Protein AF-A0A924MSH9-F1 (afdb_monomer_lite)

Sequence (310 aa):
MANIERLIASTAHGELLGGLFWRAPTAGQGRSRALLEARALTSDATHWAQAQVESHVRYGLFQPRASEEGVRLPKSTLAAAACFSRLVGTRAPNAALVLTVPASAQHKEDKTFVVCLEDGVPVTDVLANEADARNALGGEDRPIWSDNPVAYPNCEPADFAWLAAGGDRSARLQPMPVNPWPLIGAGAAVSISVAAWMSGQHLHRVDADRRVAAAARAADPVPRYLAALAGQQSDMTADRATLVAAAREMFGYRTWIPGWSLASAECSAKARACTRDWVRRGGSFDDLRKVLPDEALEMLVPQGSGVPAF

Foldseek 3Di:
DQDQLQFQDQEPQGTEGFDFAKDWQDDDPDDLVSLVVVCVVVVQFFWWFWADDDPTIIITTDRADPSCPPPDDDPQHFHLQSLQLQVPCNPFQFEKEWEWRQADPSHPHIWIWIWTGHSSHTRDTDTGHPVVRDVSNPDDDGAYEYCDCVVVVRHNDDDPHNSSVSDDPRRTIDTRDDDCVVVVVVVVVVVVVVVVVVVVVVVVVVVVVVVVVVVVVVPPPDPPVVVVVVVCVVVPDPDPVLVVVVVCVVVVD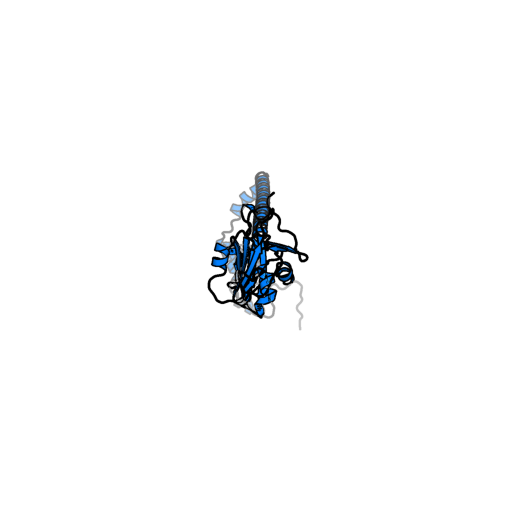PDPQPQKDWPDWDADPVVSDIDTDIDGRDDDPVSVCVVCVPDPDDDDDPPPDDDDDD

Secondary structure (DSSP, 8-state):
----TTEEEEETTEEEE---EEE---S-SSHHHHHHHHHHTSTT--EEEEEEETTEEEEEEE---GGGTTPPPPTT-EEHHHHHHHHHTTT-TT-EEEEEE---SS-SS-EEEEEEEETTEEEEEEEE-HHHHHHHH-S----EEES-TTTSTTPEE--HHHHHHT--TTTB-EEPPP-SHHHHHHHHHHHHHHHHHHHHHHHHHHHHHHHHHHHHHHHSPPPHHHHHHHHHTTTT---HHHHHHHHHHHH------TTEEEEEEEEETTTTEEEEEEEESS--HHHHHHH-TTS-------TT------

pLDDT: mean 80.85, std 15.65, range [35.25, 98.12]

Radius of gyration: 49.99 Å; chains: 1; bounding box: 78×68×127 Å

Structure (mmCIF, N/CA/C/O backbone):
data_AF-A0A924MSH9-F1
#
_entry.id   AF-A0A924MSH9-F1
#
loop_
_atom_site.group_PDB
_atom_site.id
_atom_site.type_symbol
_atom_site.label_atom_id
_atom_site.label_alt_id
_atom_site.label_comp_id
_atom_site.label_asym_id
_atom_site.label_entity_id
_atom_site.label_seq_id
_atom_site.pdbx_PDB_ins_code
_atom_site.Cartn_x
_atom_site.Cartn_y
_atom_site.Cartn_z
_atom_site.occupancy
_atom_site.B_iso_or_equiv
_atom_site.auth_seq_id
_atom_site.auth_comp_id
_atom_site.auth_asym_id
_atom_site.auth_atom_id
_atom_site.pdbx_PDB_model_num
ATOM 1 N N . MET A 1 1 ? 12.586 17.154 15.206 1.00 54.06 1 MET A N 1
ATOM 2 C CA . MET A 1 1 ? 12.933 16.044 14.290 1.00 54.06 1 MET A CA 1
ATOM 3 C C . MET A 1 1 ? 11.676 15.680 13.525 1.00 54.06 1 MET A C 1
ATOM 5 O O . MET A 1 1 ? 10.635 15.594 14.163 1.00 54.06 1 MET A O 1
ATOM 9 N N . ALA A 1 2 ? 11.746 15.542 12.201 1.00 62.56 2 ALA A N 1
ATOM 10 C CA . ALA A 1 2 ? 10.606 15.079 11.409 1.00 62.56 2 ALA A CA 1
ATOM 11 C C . ALA A 1 2 ? 10.285 13.621 11.781 1.00 62.56 2 ALA A C 1
ATOM 13 O O . ALA A 1 2 ? 11.201 12.815 11.953 1.00 62.56 2 ALA A O 1
ATOM 14 N N . ASN A 1 3 ? 9.006 13.308 11.970 1.00 82.56 3 ASN A N 1
ATOM 15 C CA . ASN A 1 3 ? 8.525 11.997 12.395 1.00 82.56 3 ASN A CA 1
ATOM 16 C C . ASN A 1 3 ? 7.270 11.645 11.590 1.00 82.56 3 ASN A C 1
ATOM 18 O O . ASN A 1 3 ? 6.598 12.536 11.078 1.00 82.56 3 ASN A O 1
ATOM 22 N N . ILE A 1 4 ? 6.970 10.356 11.462 1.00 87.12 4 ILE A N 1
ATOM 23 C CA . ILE A 1 4 ? 5.797 9.882 10.730 1.00 87.12 4 ILE A CA 1
ATOM 24 C C . ILE A 1 4 ? 4.604 9.935 11.684 1.00 87.12 4 ILE A C 1
ATOM 26 O O . ILE A 1 4 ? 4.462 9.083 12.558 1.00 87.12 4 ILE A O 1
ATOM 30 N N . GLU A 1 5 ? 3.739 10.933 11.509 1.00 86.19 5 GLU A N 1
ATOM 31 C CA . GLU A 1 5 ? 2.570 11.199 12.366 1.00 86.19 5 GLU A CA 1
ATOM 32 C C . GLU A 1 5 ? 1.461 10.153 12.218 1.00 86.19 5 GLU A C 1
ATOM 34 O O . GLU A 1 5 ? 0.410 10.264 12.840 1.00 86.19 5 GLU A O 1
ATOM 39 N N . ARG A 1 6 ? 1.644 9.172 11.337 1.00 91.31 6 ARG A N 1
ATOM 40 C CA . ARG A 1 6 ? 0.703 8.075 11.096 1.00 91.31 6 ARG A CA 1
ATOM 41 C C . ARG A 1 6 ? 1.105 6.762 11.756 1.00 91.31 6 ARG A C 1
ATOM 43 O O . ARG A 1 6 ? 0.383 5.776 11.623 1.00 91.31 6 ARG A O 1
ATOM 50 N N . LEU A 1 7 ? 2.240 6.737 12.454 1.00 93.12 7 LEU A N 1
ATOM 51 C CA . LEU A 1 7 ? 2.588 5.621 13.325 1.00 93.12 7 LEU A CA 1
ATOM 52 C C . LEU A 1 7 ? 1.678 5.665 14.555 1.00 93.12 7 LEU A C 1
ATOM 54 O O . LEU A 1 7 ? 1.664 6.654 15.289 1.00 93.12 7 LEU A O 1
ATOM 58 N N . ILE A 1 8 ? 0.869 4.622 14.728 1.00 94.25 8 ILE A N 1
ATOM 59 C CA . ILE A 1 8 ? -0.178 4.578 15.759 1.00 94.25 8 ILE A CA 1
ATOM 60 C C . ILE A 1 8 ? 0.264 3.813 17.005 1.00 94.25 8 ILE A C 1
ATOM 62 O O . ILE A 1 8 ? -0.194 4.129 18.097 1.00 94.25 8 ILE A O 1
ATOM 66 N N . ALA A 1 9 ? 1.164 2.838 16.860 1.00 93.88 9 ALA A N 1
ATOM 67 C CA . ALA A 1 9 ? 1.704 2.074 17.978 1.00 93.88 9 ALA A CA 1
ATOM 68 C C . ALA A 1 9 ? 2.997 1.346 17.595 1.00 93.88 9 ALA A C 1
ATOM 70 O O . ALA A 1 9 ? 3.139 0.866 16.468 1.00 93.88 9 ALA A O 1
ATOM 71 N N . SER A 1 10 ? 3.887 1.184 18.574 1.00 93.38 10 SER A N 1
ATOM 72 C CA . SER A 1 10 ? 5.034 0.280 18.489 1.00 93.38 10 SER A CA 1
ATOM 73 C C . SER A 1 10 ? 4.690 -1.026 19.199 1.00 93.38 10 SER A C 1
ATOM 75 O O . SER A 1 10 ? 4.253 -1.016 20.350 1.00 93.38 10 SER A O 1
ATOM 77 N N . THR A 1 11 ? 4.843 -2.158 18.512 1.00 92.44 11 THR A N 1
ATOM 78 C CA . THR A 1 11 ? 4.470 -3.481 19.036 1.00 92.44 11 THR A CA 1
ATOM 79 C C . THR A 1 11 ? 5.619 -4.472 18.900 1.00 92.44 11 THR A C 1
ATOM 81 O O . THR A 1 11 ? 6.570 -4.253 18.149 1.00 92.44 11 THR A O 1
ATOM 84 N N . ALA A 1 12 ? 5.505 -5.629 19.556 1.00 89.56 12 ALA A N 1
ATOM 85 C CA . ALA A 1 12 ? 6.483 -6.709 19.420 1.00 89.56 12 ALA A CA 1
ATOM 86 C C . ALA A 1 12 ? 6.631 -7.231 17.974 1.00 89.56 12 ALA A C 1
ATOM 88 O O . ALA A 1 12 ? 7.613 -7.900 17.663 1.00 89.56 12 ALA A O 1
ATOM 89 N N . HIS A 1 13 ? 5.655 -6.981 17.093 1.00 88.12 13 HIS A N 1
ATOM 90 C CA . HIS A 1 13 ? 5.665 -7.452 15.701 1.00 88.12 13 HIS A CA 1
ATOM 91 C C . HIS A 1 13 ? 6.132 -6.375 14.712 1.00 88.12 13 HIS A C 1
ATOM 93 O O . HIS A 1 13 ? 6.329 -6.669 13.530 1.00 88.12 13 HIS A O 1
ATOM 99 N N . GLY A 1 14 ? 6.349 -5.150 15.196 1.00 89.31 14 GLY A N 1
ATOM 100 C CA . GLY A 1 14 ? 6.756 -3.992 14.414 1.00 89.31 14 GLY A CA 1
ATOM 101 C C . GLY A 1 14 ? 5.911 -2.759 14.713 1.00 89.31 14 GLY A C 1
ATOM 102 O O . GLY A 1 14 ? 4.994 -2.773 15.537 1.00 89.31 14 GLY A O 1
ATOM 103 N N . GLU A 1 15 ? 6.237 -1.685 14.011 1.00 94.81 15 GLU A N 1
ATOM 104 C CA . GLU A 1 15 ? 5.486 -0.435 14.043 1.00 94.81 15 GLU A CA 1
ATOM 105 C C . GLU A 1 15 ? 4.184 -0.585 13.247 1.00 94.81 15 GLU A C 1
ATOM 107 O O . GLU A 1 15 ? 4.199 -1.089 12.121 1.00 94.81 15 GLU A O 1
ATOM 112 N N . LEU A 1 16 ? 3.062 -0.148 13.815 1.00 96.38 16 LEU A N 1
ATOM 113 C CA . LEU A 1 16 ? 1.769 -0.091 13.139 1.00 96.38 16 LEU A CA 1
ATOM 114 C C . LEU A 1 16 ? 1.580 1.289 12.512 1.00 96.38 16 LEU A C 1
ATOM 116 O O . LEU A 1 16 ? 1.716 2.315 13.179 1.00 96.38 16 LEU A O 1
ATOM 120 N N . LEU A 1 17 ? 1.227 1.305 11.231 1.00 96.38 17 LEU A N 1
ATOM 121 C CA . LEU A 1 17 ? 0.924 2.510 10.471 1.00 96.38 17 LEU A CA 1
ATOM 122 C C . LEU A 1 17 ? -0.546 2.508 10.042 1.00 96.38 17 LEU A C 1
ATOM 124 O O . LEU A 1 17 ? -1.017 1.532 9.452 1.00 96.38 17 LEU A O 1
ATOM 128 N N . GLY A 1 18 ? -1.234 3.618 10.303 1.00 95.62 18 GLY A N 1
ATOM 129 C CA . GLY A 1 18 ? -2.571 3.910 9.783 1.00 95.62 18 GLY A CA 1
ATOM 130 C C . GLY A 1 18 ? -2.563 4.975 8.681 1.00 95.62 18 GLY A C 1
ATOM 131 O O . GLY A 1 18 ? -1.517 5.504 8.301 1.00 95.62 18 GLY A O 1
ATOM 132 N N . GLY A 1 19 ? -3.737 5.342 8.179 1.00 94.19 19 GLY A N 1
ATOM 133 C CA . GLY A 1 19 ? -3.894 6.441 7.227 1.00 94.19 19 GLY A CA 1
ATOM 134 C C . GLY A 1 19 ? -3.371 6.128 5.823 1.00 94.19 19 GLY A C 1
ATOM 135 O O . GLY A 1 19 ? -2.744 7.000 5.203 1.00 94.19 19 GLY A O 1
ATOM 136 N N . LEU A 1 20 ? -3.549 4.888 5.350 1.00 95.12 20 LEU A N 1
ATOM 137 C CA . LEU A 1 20 ? -3.228 4.483 3.980 1.00 95.12 20 LEU A CA 1
ATOM 138 C C . LEU A 1 20 ? -4.409 4.706 3.034 1.00 95.12 20 LEU A C 1
ATOM 140 O O . LEU A 1 20 ? -5.571 4.570 3.403 1.00 95.12 20 LEU A O 1
ATOM 144 N N . PHE A 1 21 ? -4.108 4.975 1.765 1.00 94.12 21 PHE A N 1
ATOM 145 C CA . PHE A 1 21 ? -5.135 5.065 0.730 1.00 94.12 21 PHE A CA 1
ATOM 146 C C . PHE A 1 21 ? -5.377 3.692 0.106 1.00 94.12 21 PHE A C 1
ATOM 148 O O . PHE A 1 21 ? -4.521 3.185 -0.619 1.00 94.12 21 PHE A O 1
ATOM 155 N N . TRP A 1 22 ? -6.535 3.093 0.376 1.00 93.50 22 TRP A N 1
ATOM 156 C CA . TRP A 1 22 ? -6.883 1.759 -0.114 1.00 93.50 22 TRP A CA 1
ATOM 157 C C . TRP A 1 22 ? -7.582 1.808 -1.469 1.00 93.50 22 TRP A C 1
ATOM 159 O O . TRP A 1 22 ? -8.553 2.538 -1.664 1.00 93.50 22 TRP A O 1
ATOM 169 N N . ARG A 1 23 ? -7.092 1.015 -2.426 1.00 91.12 23 ARG A N 1
ATOM 170 C CA . ARG A 1 23 ? -7.623 0.963 -3.795 1.00 91.12 23 ARG A CA 1
ATOM 171 C C . ARG A 1 23 ? -7.782 -0.471 -4.279 1.00 91.12 23 ARG A C 1
ATOM 173 O O . ARG A 1 23 ? -6.884 -1.294 -4.104 1.00 91.12 23 ARG A O 1
ATOM 180 N N . ALA A 1 24 ? -8.914 -0.752 -4.916 1.00 87.81 24 ALA A N 1
ATOM 181 C CA . ALA A 1 24 ? -9.134 -2.003 -5.629 1.00 87.81 24 ALA A CA 1
ATOM 182 C C . ALA A 1 24 ? -8.355 -2.018 -6.961 1.00 87.81 24 ALA A C 1
ATOM 184 O O . ALA A 1 24 ? -8.136 -0.956 -7.554 1.00 87.81 24 ALA A O 1
ATOM 185 N N . PRO A 1 25 ? -7.935 -3.195 -7.451 1.00 82.75 25 PRO A N 1
ATOM 186 C CA . PRO A 1 25 ? -7.407 -3.336 -8.802 1.00 82.75 25 PRO A CA 1
ATOM 187 C C . PRO A 1 25 ? -8.510 -3.048 -9.831 1.00 82.75 25 PRO A C 1
ATOM 189 O O . PRO A 1 25 ? -9.633 -3.519 -9.678 1.00 82.75 25 PRO A O 1
ATOM 192 N N . THR A 1 26 ? -8.206 -2.289 -10.886 1.00 73.56 26 THR A N 1
ATOM 193 C CA . THR A 1 26 ? -9.206 -1.883 -11.890 1.00 73.56 26 THR A CA 1
ATOM 194 C C . THR A 1 26 ? -9.292 -2.829 -13.086 1.00 73.56 26 THR A C 1
ATOM 196 O O . THR A 1 26 ? -10.393 -3.052 -13.580 1.00 73.56 26 THR A O 1
ATOM 199 N N . ALA A 1 27 ? -8.179 -3.395 -13.570 1.00 61.62 27 ALA A N 1
ATOM 200 C CA . ALA A 1 27 ? -8.226 -4.294 -14.735 1.00 61.62 27 ALA A CA 1
ATOM 201 C C . ALA A 1 27 ? -7.012 -5.230 -14.917 1.00 61.62 27 ALA A C 1
ATOM 203 O O . ALA A 1 27 ? -7.048 -6.131 -15.759 1.00 61.62 27 ALA A O 1
ATOM 204 N N . GLY A 1 28 ? -5.913 -5.031 -14.185 1.00 57.31 28 GLY A N 1
ATOM 205 C CA . GLY A 1 28 ? -4.687 -5.793 -14.407 1.00 57.31 28 GLY A CA 1
ATOM 206 C C . GLY A 1 28 ? -4.773 -7.281 -14.043 1.00 57.31 28 GLY A C 1
ATOM 207 O O . GLY A 1 28 ? -4.827 -7.640 -12.868 1.00 57.31 28 GLY A O 1
ATOM 208 N N . GLN A 1 29 ? -4.631 -8.167 -15.037 1.00 58.47 29 GLN A N 1
ATOM 209 C CA . GLN A 1 29 ? -4.157 -9.531 -14.787 1.00 58.47 29 GLN A CA 1
ATOM 210 C C . GLN A 1 29 ? -2.692 -9.453 -14.330 1.00 58.47 29 GLN A C 1
ATOM 212 O O . GLN A 1 29 ? -1.789 -9.152 -15.112 1.00 58.47 29 GLN A O 1
ATOM 217 N N . GLY A 1 30 ? -2.468 -9.675 -13.035 1.00 69.38 30 GLY A N 1
ATOM 218 C CA . GLY A 1 30 ? -1.143 -9.722 -12.421 1.00 69.38 30 GLY A CA 1
ATOM 219 C C . GLY A 1 30 ? -0.890 -8.618 -11.392 1.00 69.38 30 GLY A C 1
ATOM 220 O O . GLY A 1 30 ? -1.100 -7.431 -11.635 1.00 69.38 30 GLY A O 1
ATOM 221 N N . ARG A 1 31 ? -0.342 -9.028 -10.242 1.00 76.31 31 ARG A N 1
ATOM 222 C CA . ARG A 1 31 ? -0.094 -8.192 -9.053 1.00 76.31 31 ARG A CA 1
ATOM 223 C C . ARG A 1 31 ? 0.697 -6.909 -9.338 1.00 76.31 31 ARG A C 1
ATOM 225 O O . ARG A 1 31 ? 0.360 -5.858 -8.814 1.00 76.31 31 ARG A O 1
ATOM 232 N N . SER A 1 32 ? 1.744 -6.992 -10.164 1.00 77.50 32 SER A N 1
ATOM 233 C CA . SER A 1 32 ? 2.603 -5.838 -10.484 1.00 77.50 32 SER A CA 1
ATOM 234 C C . SER A 1 32 ? 1.856 -4.773 -11.292 1.00 77.50 32 SER A C 1
ATOM 236 O O . SER A 1 32 ? 1.940 -3.585 -10.993 1.00 77.50 32 SER A O 1
ATOM 238 N N . ARG A 1 33 ? 1.066 -5.202 -12.282 1.00 78.50 33 ARG A N 1
ATOM 239 C CA . ARG A 1 33 ? 0.276 -4.300 -13.121 1.00 78.50 33 ARG A CA 1
ATOM 240 C C . ARG A 1 33 ? -0.845 -3.643 -12.321 1.00 78.50 33 ARG A C 1
ATOM 242 O O . ARG A 1 33 ? -0.973 -2.428 -12.366 1.00 78.50 33 ARG A O 1
ATOM 249 N N . ALA A 1 34 ? -1.574 -4.434 -11.538 1.00 80.81 34 ALA A N 1
ATOM 250 C CA . ALA A 1 34 ? -2.621 -3.940 -10.652 1.00 80.81 34 ALA A CA 1
ATOM 251 C C . ALA A 1 34 ? -2.098 -2.898 -9.645 1.00 80.81 34 ALA A C 1
ATOM 253 O O . ALA A 1 34 ? -2.740 -1.877 -9.412 1.00 80.81 34 ALA A O 1
ATOM 254 N N . LEU A 1 35 ? -0.897 -3.113 -9.098 1.00 81.19 35 LEU A N 1
ATOM 255 C CA . LEU A 1 35 ? -0.250 -2.156 -8.203 1.00 81.19 35 LEU A CA 1
ATOM 256 C C . LEU A 1 35 ? 0.171 -0.865 -8.921 1.00 81.19 35 LEU A C 1
ATOM 258 O O . LEU A 1 35 ? -0.023 0.221 -8.382 1.00 81.19 35 LEU A O 1
ATOM 262 N N . LEU A 1 36 ? 0.746 -0.959 -10.124 1.00 80.06 36 LEU A N 1
ATOM 263 C CA . LEU A 1 36 ? 1.120 0.222 -10.912 1.00 80.06 36 LEU A CA 1
ATOM 264 C C . LEU A 1 36 ? -0.110 1.033 -11.345 1.00 80.06 36 LEU A C 1
ATOM 266 O O . LEU A 1 36 ? -0.057 2.261 -11.332 1.00 80.06 36 LEU A O 1
ATOM 270 N N . GLU A 1 37 ? -1.216 0.362 -11.670 1.00 78.56 37 GLU A N 1
ATOM 271 C CA . GLU A 1 37 ? -2.510 0.995 -11.947 1.00 78.56 37 GLU A CA 1
ATOM 272 C C . GLU A 1 37 ? -3.051 1.707 -10.696 1.00 78.56 37 GLU A C 1
ATOM 274 O O . GLU A 1 37 ? -3.413 2.880 -10.772 1.00 78.56 37 GLU A O 1
ATOM 279 N N . ALA A 1 38 ? -3.012 1.060 -9.524 1.00 75.88 38 ALA A N 1
ATOM 280 C CA . ALA A 1 38 ? -3.390 1.691 -8.258 1.00 75.88 38 ALA A CA 1
ATOM 281 C C . ALA A 1 38 ? -2.504 2.911 -7.935 1.00 75.88 38 ALA A C 1
ATOM 283 O O . ALA A 1 38 ? -2.999 3.954 -7.499 1.00 75.88 38 ALA A O 1
ATOM 284 N N . ARG A 1 39 ? -1.196 2.815 -8.209 1.00 79.44 39 ARG A N 1
ATOM 285 C CA . ARG A 1 39 ? -0.238 3.914 -8.035 1.00 79.44 39 ARG A CA 1
ATOM 286 C C . ARG A 1 39 ? -0.510 5.087 -8.976 1.00 79.44 39 ARG A C 1
ATOM 288 O O . ARG A 1 39 ? -0.292 6.220 -8.569 1.00 79.44 39 ARG A O 1
ATOM 295 N N . ALA A 1 40 ? -0.976 4.868 -10.206 1.00 76.31 40 ALA A N 1
ATOM 296 C CA . ALA A 1 40 ? -1.203 5.958 -11.164 1.00 76.31 40 ALA A CA 1
ATOM 297 C C . ALA A 1 40 ? -2.169 7.036 -10.631 1.00 76.31 40 ALA A C 1
ATOM 299 O O . ALA A 1 40 ? -2.054 8.201 -10.998 1.00 76.31 40 ALA A O 1
ATOM 300 N N . LEU A 1 41 ? -3.071 6.662 -9.718 1.00 71.75 41 LEU A N 1
ATOM 301 C CA . LEU A 1 41 ? -4.013 7.568 -9.053 1.00 71.75 41 LEU A CA 1
ATOM 302 C C . LEU A 1 41 ? -3.433 8.256 -7.801 1.00 71.75 41 LEU A C 1
ATOM 304 O O . LEU A 1 41 ? -4.080 9.122 -7.220 1.00 71.75 41 LEU A O 1
ATOM 308 N N . THR A 1 42 ? -2.231 7.863 -7.373 1.00 76.75 42 THR A N 1
ATOM 309 C CA . THR A 1 42 ? -1.515 8.378 -6.192 1.00 76.75 42 THR A CA 1
ATOM 310 C C . THR A 1 42 ? -0.013 8.411 -6.510 1.00 76.75 42 THR A C 1
ATOM 312 O O . THR A 1 42 ? 0.771 7.583 -6.038 1.00 76.75 42 THR A O 1
ATOM 315 N N . SER A 1 43 ? 0.383 9.341 -7.390 1.00 71.12 43 SER A N 1
ATOM 316 C CA . SER A 1 43 ? 1.721 9.407 -8.013 1.00 71.12 43 SER A CA 1
ATOM 317 C C . SER A 1 43 ? 2.876 9.390 -7.010 1.00 71.12 43 SER A C 1
ATOM 319 O O . SER A 1 43 ? 3.925 8.791 -7.278 1.00 71.12 43 SER A O 1
ATOM 321 N N . ASP A 1 44 ? 2.646 9.972 -5.835 1.00 84.19 44 ASP A N 1
ATOM 322 C CA . ASP A 1 44 ? 3.670 10.230 -4.821 1.00 84.19 44 ASP A CA 1
ATOM 323 C C . ASP A 1 44 ? 3.738 9.123 -3.756 1.00 84.19 44 ASP A C 1
ATOM 325 O O . ASP A 1 44 ? 4.427 9.250 -2.742 1.00 84.19 44 ASP A O 1
ATOM 329 N N . ALA A 1 45 ? 3.022 8.012 -3.961 1.00 88.25 45 ALA A N 1
ATOM 330 C CA . ALA A 1 45 ? 3.094 6.871 -3.064 1.00 88.25 45 ALA A CA 1
ATOM 331 C C . ALA A 1 45 ? 4.499 6.242 -3.088 1.00 88.25 45 ALA A C 1
ATOM 333 O O . ALA A 1 45 ? 4.999 5.814 -4.133 1.00 88.25 45 ALA A O 1
ATOM 334 N N . THR A 1 46 ? 5.128 6.150 -1.915 1.00 90.00 46 THR A N 1
ATOM 335 C CA . THR A 1 46 ? 6.490 5.608 -1.761 1.00 90.00 46 THR A CA 1
ATOM 336 C C . THR A 1 46 ? 6.492 4.143 -1.341 1.00 90.00 46 THR A C 1
ATOM 338 O O . THR A 1 46 ? 7.407 3.400 -1.700 1.00 90.00 46 THR A O 1
ATOM 341 N N . HIS A 1 47 ? 5.467 3.719 -0.601 1.00 93.12 47 HIS A N 1
ATOM 342 C CA . HIS A 1 47 ? 5.312 2.356 -0.103 1.00 93.12 47 HIS A CA 1
ATOM 343 C C . HIS A 1 47 ? 3.884 1.862 -0.319 1.00 93.12 47 HIS A C 1
ATOM 345 O O . HIS A 1 47 ? 2.959 2.652 -0.516 1.00 93.12 47 HIS A O 1
ATOM 351 N N . TRP A 1 48 ? 3.710 0.547 -0.279 1.00 93.88 48 TRP A N 1
ATOM 352 C CA . TRP A 1 48 ? 2.418 -0.100 -0.439 1.00 93.88 48 TRP A CA 1
ATOM 353 C C . TRP A 1 48 ? 2.294 -1.340 0.445 1.00 93.88 48 TRP A C 1
ATOM 355 O O . TRP A 1 48 ? 3.292 -1.972 0.790 1.00 93.88 48 TRP A O 1
ATOM 365 N N . ALA A 1 49 ? 1.063 -1.698 0.783 1.00 95.06 49 ALA A N 1
ATOM 366 C CA . ALA A 1 49 ? 0.695 -2.955 1.421 1.00 95.06 49 ALA A CA 1
ATOM 367 C C . ALA A 1 49 ? -0.475 -3.592 0.661 1.00 95.06 49 ALA A C 1
ATOM 369 O O . ALA A 1 49 ? -1.132 -2.939 -0.154 1.00 95.06 49 ALA A O 1
ATOM 370 N N . GLN A 1 50 ? -0.740 -4.869 0.917 1.00 94.62 50 GLN A N 1
ATOM 371 C CA . GLN A 1 50 ? -1.858 -5.589 0.315 1.00 94.62 50 GLN A CA 1
ATOM 372 C C . GLN A 1 50 ? -2.743 -6.181 1.403 1.00 94.62 50 GLN A C 1
ATOM 374 O O . GLN A 1 50 ? -2.255 -6.866 2.298 1.00 94.62 50 GLN A O 1
ATOM 379 N N . ALA A 1 51 ? -4.045 -5.970 1.258 1.00 95.31 51 ALA A N 1
ATOM 380 C CA . ALA A 1 51 ? -5.067 -6.708 1.972 1.00 95.31 51 ALA A CA 1
ATOM 381 C C . ALA A 1 51 ? -5.789 -7.610 0.973 1.00 95.31 51 ALA A C 1
ATOM 383 O O . ALA A 1 51 ? -6.113 -7.189 -0.143 1.00 95.31 51 ALA A O 1
ATOM 384 N N . GLN A 1 52 ? -5.993 -8.862 1.360 1.00 94.06 52 GLN A N 1
ATOM 385 C CA . GLN A 1 52 ? -6.714 -9.829 0.554 1.00 94.06 52 GLN A CA 1
ATOM 386 C C . GLN A 1 52 ? -7.539 -10.729 1.460 1.00 94.06 52 GLN A C 1
ATOM 388 O O . GLN A 1 52 ? -7.001 -11.345 2.379 1.00 94.06 52 GLN A O 1
ATOM 393 N N . VAL A 1 53 ? -8.821 -10.833 1.137 1.00 93.94 53 VAL A N 1
ATOM 394 C CA . VAL A 1 53 ? -9.758 -11.781 1.728 1.00 93.94 53 VAL A CA 1
ATOM 395 C C . VAL A 1 53 ? -10.486 -12.441 0.569 1.00 93.94 53 VAL A C 1
ATOM 397 O O . VAL A 1 53 ? -11.086 -11.760 -0.257 1.00 93.94 53 VAL A O 1
ATOM 400 N N . GLU A 1 54 ? -10.366 -13.764 0.463 1.00 90.94 54 GLU A N 1
ATOM 401 C CA . GLU A 1 54 ? -10.927 -14.537 -0.652 1.00 90.94 54 GLU A CA 1
ATOM 402 C C . GLU A 1 54 ? -10.503 -13.964 -2.026 1.00 90.94 54 GLU A C 1
ATOM 404 O O . GLU A 1 54 ? -9.304 -13.866 -2.324 1.00 90.94 54 GLU A O 1
ATOM 409 N N . SER A 1 55 ? -11.474 -13.588 -2.867 1.00 89.56 55 SER A N 1
ATOM 410 C CA . SER A 1 55 ? -11.268 -12.943 -4.168 1.00 89.56 55 SER A CA 1
ATOM 411 C C . SER A 1 55 ? -11.085 -11.426 -4.095 1.00 89.56 55 SER A C 1
ATOM 413 O O . SER A 1 55 ? -10.693 -10.817 -5.092 1.00 89.56 55 SER A O 1
ATOM 415 N N . HIS A 1 56 ? -11.355 -10.800 -2.951 1.00 92.00 56 HIS A N 1
ATOM 416 C CA . HIS A 1 56 ? -11.286 -9.353 -2.791 1.00 92.00 56 HIS A CA 1
ATOM 417 C C . HIS A 1 56 ? -9.856 -8.941 -2.455 1.00 92.00 56 HIS A C 1
ATOM 419 O O . HIS A 1 56 ? -9.241 -9.438 -1.511 1.00 92.00 56 HIS A O 1
ATOM 425 N N . VAL A 1 57 ? -9.303 -8.021 -3.246 1.00 92.25 57 VAL A N 1
ATOM 426 C CA . VAL A 1 57 ? -7.937 -7.513 -3.084 1.00 92.25 57 VAL A CA 1
ATOM 427 C C . VAL A 1 57 ? -7.972 -5.996 -3.086 1.00 92.25 57 VAL A C 1
ATOM 429 O O . VAL A 1 57 ? -8.574 -5.389 -3.971 1.00 92.25 57 VAL A O 1
ATOM 432 N N . ARG A 1 58 ? -7.275 -5.374 -2.135 1.00 93.88 58 ARG A N 1
ATOM 433 C CA . ARG A 1 58 ? -7.010 -3.932 -2.142 1.00 93.88 58 ARG A CA 1
ATOM 434 C C . ARG A 1 58 ? -5.550 -3.645 -1.808 1.00 93.88 58 ARG A C 1
ATOM 436 O O . ARG A 1 58 ? -4.915 -4.351 -1.022 1.00 93.88 58 ARG A O 1
ATOM 443 N N . TYR A 1 59 ? -5.022 -2.591 -2.417 1.00 94.31 59 TYR A N 1
ATOM 444 C CA . TYR A 1 59 ? -3.675 -2.085 -2.181 1.00 94.31 59 TYR A CA 1
ATOM 445 C C . TYR A 1 59 ? -3.749 -0.808 -1.354 1.00 94.31 59 TYR A C 1
ATOM 447 O O . TYR A 1 59 ? -4.412 0.145 -1.757 1.00 94.31 59 TYR A O 1
ATOM 455 N N . GLY A 1 60 ? -3.076 -0.804 -0.207 1.00 94.94 60 GLY A N 1
ATOM 456 C CA . GLY A 1 60 ? -2.940 0.359 0.663 1.00 94.94 60 GLY A CA 1
ATOM 457 C C . GLY A 1 60 ? -1.694 1.136 0.271 1.00 94.94 60 GLY A C 1
ATOM 458 O O . GLY A 1 60 ? -0.600 0.577 0.282 1.00 94.94 60 GLY A O 1
ATOM 459 N N . LEU A 1 61 ? -1.850 2.402 -0.100 1.00 94.12 61 LEU A N 1
ATOM 460 C CA . LEU A 1 61 ? -0.781 3.244 -0.629 1.00 94.12 61 LEU A CA 1
ATOM 461 C C . LEU A 1 61 ? -0.361 4.285 0.410 1.00 94.12 61 LEU A C 1
ATOM 463 O O . LEU A 1 61 ? -1.184 5.057 0.908 1.00 94.12 61 LEU A O 1
ATOM 467 N N . PHE A 1 62 ? 0.934 4.317 0.722 1.00 93.62 62 PHE A N 1
ATOM 468 C CA . PHE A 1 62 ? 1.519 5.308 1.617 1.00 93.62 62 PHE A CA 1
ATOM 469 C C . PHE A 1 62 ? 2.065 6.487 0.814 1.00 93.62 62 PHE A C 1
ATOM 471 O O . PHE A 1 62 ? 3.124 6.393 0.186 1.00 93.62 62 PHE A O 1
ATOM 478 N N . GLN A 1 63 ? 1.348 7.605 0.870 1.00 91.00 63 GLN A N 1
ATOM 479 C CA . GLN A 1 63 ? 1.789 8.896 0.350 1.00 91.00 63 GLN A CA 1
ATOM 480 C C . GLN A 1 63 ? 2.312 9.749 1.512 1.00 91.00 63 GLN A C 1
ATOM 482 O O . GLN A 1 63 ? 1.492 10.123 2.355 1.00 91.00 63 GLN A O 1
ATOM 487 N N . PRO A 1 64 ? 3.626 10.028 1.613 1.00 88.06 64 PRO A N 1
ATOM 488 C CA . PRO A 1 64 ? 4.179 10.892 2.656 1.00 88.06 64 PRO A CA 1
ATOM 489 C C . PRO A 1 64 ? 3.542 12.283 2.608 1.00 88.06 64 PRO A C 1
ATOM 491 O O . PRO A 1 64 ? 3.317 12.826 1.527 1.00 88.06 64 PRO A O 1
ATOM 494 N N . ARG A 1 65 ? 3.255 12.870 3.771 1.00 86.56 65 ARG A N 1
ATOM 495 C CA . ARG A 1 65 ? 2.883 14.292 3.849 1.00 86.56 65 ARG A CA 1
ATOM 496 C C . ARG A 1 65 ? 4.130 15.162 3.693 1.00 86.56 65 ARG A C 1
ATOM 498 O O . ARG A 1 65 ? 5.235 14.693 3.944 1.00 86.56 65 ARG A O 1
ATOM 505 N N . ALA A 1 66 ? 3.955 16.448 3.390 1.00 82.62 66 ALA A N 1
ATOM 506 C CA . ALA A 1 66 ? 5.070 17.403 3.338 1.00 82.62 66 ALA A CA 1
ATOM 507 C C . ALA A 1 66 ? 5.895 17.432 4.646 1.00 82.62 66 ALA A C 1
ATOM 509 O O . ALA A 1 66 ? 7.108 17.599 4.614 1.00 82.62 66 ALA A O 1
ATOM 510 N N . SER A 1 67 ? 5.258 17.209 5.804 1.00 80.25 67 SER A N 1
ATOM 511 C CA . SER A 1 67 ? 5.932 17.103 7.109 1.00 80.25 67 SER A CA 1
ATOM 512 C C . SER A 1 67 ? 6.716 15.799 7.320 1.00 80.25 67 SER A C 1
ATOM 514 O O . SER A 1 67 ? 7.547 15.721 8.224 1.00 80.25 67 SER A O 1
ATOM 516 N N . GLU A 1 68 ? 6.460 14.780 6.501 1.00 83.19 68 GLU A N 1
ATOM 517 C CA . GLU A 1 68 ? 7.048 13.437 6.583 1.00 83.19 68 GLU A CA 1
ATOM 518 C C . GLU A 1 68 ? 8.030 13.170 5.430 1.00 83.19 68 GLU A C 1
ATOM 520 O O . GLU A 1 68 ? 8.625 12.092 5.340 1.00 83.19 68 GLU A O 1
ATOM 525 N N . GLU A 1 69 ? 8.203 14.136 4.527 1.00 80.81 69 GLU A N 1
ATOM 526 C CA . GLU A 1 69 ? 9.072 14.004 3.370 1.00 80.81 69 GLU A CA 1
ATOM 527 C C . GLU A 1 69 ? 10.535 13.829 3.811 1.00 80.81 69 GLU A C 1
ATOM 529 O O . GLU A 1 69 ? 11.045 14.519 4.694 1.00 80.81 69 GLU A O 1
ATOM 534 N N . GLY A 1 70 ? 11.215 12.834 3.236 1.00 78.25 70 GLY A N 1
ATOM 535 C CA . GLY A 1 70 ? 12.585 12.470 3.614 1.00 78.25 70 GLY A CA 1
ATOM 536 C C . GLY A 1 70 ? 12.716 11.631 4.894 1.00 78.25 70 GLY A C 1
ATOM 537 O O . GLY A 1 70 ? 13.810 11.133 5.174 1.00 78.25 70 GLY A O 1
ATOM 538 N N . VAL A 1 71 ? 11.632 11.397 5.645 1.00 84.44 71 VAL A N 1
ATOM 539 C CA . VAL A 1 71 ? 11.650 10.490 6.802 1.00 84.44 71 VAL A CA 1
ATOM 540 C C . VAL A 1 71 ? 11.581 9.041 6.322 1.00 84.44 71 VAL A C 1
ATOM 542 O O . VAL A 1 71 ? 10.711 8.652 5.544 1.00 84.44 71 VAL A O 1
ATOM 545 N N . ARG A 1 72 ? 12.517 8.206 6.786 1.00 86.50 72 ARG A N 1
ATOM 546 C CA . ARG A 1 72 ? 12.518 6.775 6.456 1.00 86.50 72 ARG A CA 1
ATOM 547 C C . ARG A 1 72 ? 11.496 6.039 7.315 1.00 86.50 72 ARG A C 1
ATOM 549 O O . ARG A 1 72 ? 11.558 6.116 8.539 1.00 86.50 72 ARG A O 1
ATOM 556 N N . LEU A 1 73 ? 10.624 5.268 6.668 1.00 89.88 73 LEU A N 1
ATOM 557 C CA . LEU A 1 73 ? 9.752 4.325 7.363 1.00 89.88 73 LEU A CA 1
ATOM 558 C C . LEU A 1 73 ? 10.592 3.281 8.123 1.00 89.88 73 LEU A C 1
ATOM 560 O O . LEU A 1 73 ? 11.562 2.753 7.560 1.00 89.88 73 LEU A O 1
ATOM 564 N N . PRO A 1 74 ? 10.228 2.953 9.376 1.00 90.19 74 PRO A N 1
ATOM 565 C CA . PRO A 1 74 ? 10.847 1.861 10.110 1.00 90.19 74 PRO A CA 1
ATOM 566 C C . PRO A 1 74 ? 10.771 0.546 9.329 1.00 90.19 74 PRO A C 1
ATOM 568 O O . PRO A 1 74 ? 9.811 0.261 8.603 1.00 90.19 74 PRO A O 1
ATOM 571 N N . LYS A 1 75 ? 11.803 -0.289 9.474 1.00 87.25 75 LYS A N 1
ATOM 572 C CA . LYS A 1 75 ? 11.809 -1.609 8.835 1.00 87.25 75 LYS A CA 1
ATOM 573 C C . LYS A 1 75 ? 10.655 -2.444 9.382 1.00 87.25 75 LYS A C 1
ATOM 575 O O . LYS A 1 75 ? 10.398 -2.432 10.578 1.00 87.25 75 LYS A O 1
ATOM 580 N N . SER A 1 76 ? 10.014 -3.208 8.500 1.00 88.62 76 SER A N 1
ATOM 581 C CA . SER A 1 76 ? 8.903 -4.101 8.857 1.00 88.62 76 SER A CA 1
ATOM 582 C C . SER A 1 76 ? 7.665 -3.389 9.414 1.00 88.62 76 SER A C 1
ATOM 584 O O . SER A 1 76 ? 6.868 -4.036 10.084 1.00 88.62 76 SER A O 1
ATOM 586 N N . THR A 1 77 ? 7.480 -2.098 9.113 1.00 95.38 77 THR A N 1
ATOM 587 C CA . THR A 1 77 ? 6.233 -1.389 9.435 1.00 95.38 77 THR A CA 1
ATOM 588 C C . THR A 1 77 ? 5.040 -2.124 8.817 1.00 95.38 77 THR A C 1
ATOM 590 O O . THR A 1 77 ? 5.071 -2.513 7.643 1.00 95.38 77 THR A O 1
ATOM 593 N N . LEU A 1 78 ? 4.002 -2.329 9.618 1.00 97.06 78 LEU A N 1
ATOM 594 C CA . LEU A 1 78 ? 2.779 -3.038 9.276 1.00 97.06 78 LEU A CA 1
ATOM 595 C C . LEU A 1 78 ? 1.663 -2.037 8.967 1.00 97.06 78 LEU A C 1
ATOM 597 O O . LEU A 1 78 ? 1.456 -1.076 9.702 1.00 97.06 78 LEU A O 1
ATOM 601 N N . ALA A 1 79 ? 0.915 -2.285 7.897 1.00 97.62 79 ALA A N 1
ATOM 602 C CA . ALA A 1 79 ? -0.334 -1.599 7.613 1.00 97.62 79 ALA A CA 1
ATOM 603 C C . ALA A 1 79 ? -1.413 -2.100 8.580 1.00 97.62 79 ALA A C 1
ATOM 605 O O . ALA A 1 79 ? -1.899 -3.225 8.447 1.00 97.62 79 ALA A O 1
ATOM 606 N N . ALA A 1 80 ? -1.795 -1.260 9.539 1.00 97.81 80 ALA A N 1
ATOM 607 C CA . ALA A 1 80 ? -2.733 -1.608 10.601 1.00 97.81 80 ALA A CA 1
ATOM 608 C C . ALA A 1 80 ? -4.077 -2.113 10.046 1.00 97.81 80 ALA A C 1
ATOM 610 O O . ALA A 1 80 ? -4.583 -3.148 10.479 1.00 97.81 80 ALA A O 1
ATOM 611 N N . ALA A 1 81 ? -4.603 -1.458 9.008 1.00 98.06 81 ALA A N 1
ATOM 612 C CA . ALA A 1 81 ? -5.840 -1.870 8.354 1.00 98.06 81 ALA A CA 1
ATOM 613 C C . ALA A 1 81 ? -5.748 -3.250 7.665 1.00 98.06 81 ALA A C 1
ATOM 615 O O . ALA A 1 81 ? -6.711 -4.017 7.704 1.00 98.06 81 ALA A O 1
ATOM 616 N N . ALA A 1 82 ? -4.593 -3.622 7.094 1.00 97.62 82 ALA A N 1
ATOM 617 C CA . ALA A 1 82 ? -4.398 -4.972 6.548 1.00 97.62 82 ALA A CA 1
ATOM 618 C C . ALA A 1 82 ? -4.360 -6.035 7.649 1.00 97.62 82 ALA A C 1
ATOM 620 O O . ALA A 1 82 ? -4.929 -7.111 7.473 1.00 97.62 82 ALA A O 1
ATOM 621 N N . CYS A 1 83 ? -3.724 -5.734 8.787 1.00 97.81 83 CYS A N 1
ATOM 622 C CA . CYS A 1 83 ? -3.729 -6.637 9.934 1.00 97.81 83 CYS A CA 1
ATOM 623 C C . CYS A 1 83 ? -5.160 -6.889 10.432 1.00 97.81 83 CYS A C 1
ATOM 625 O O . CYS A 1 83 ? -5.536 -8.036 10.663 1.00 97.81 83 CYS A O 1
ATOM 627 N N . PHE A 1 84 ? -5.980 -5.835 10.520 1.00 98.12 84 PHE A N 1
ATOM 628 C CA . PHE A 1 84 ? -7.390 -5.951 10.898 1.00 98.12 84 PHE A CA 1
ATOM 629 C C . PHE A 1 84 ? -8.190 -6.802 9.905 1.00 98.12 84 PHE A C 1
ATOM 631 O O . PHE A 1 84 ? -8.829 -7.777 10.298 1.00 98.12 84 PHE A O 1
ATOM 638 N N . SER A 1 85 ? -8.091 -6.483 8.610 1.00 97.81 85 SER A N 1
ATOM 639 C CA . SER A 1 85 ? -8.726 -7.243 7.524 1.00 97.81 85 SER A CA 1
ATOM 640 C C . SER A 1 85 ? -8.389 -8.733 7.589 1.00 97.81 85 SER A C 1
ATOM 642 O O . SER A 1 85 ? -9.265 -9.574 7.415 1.00 97.81 85 SER A O 1
ATOM 644 N N . ARG A 1 86 ? -7.152 -9.090 7.939 1.00 96.56 86 ARG A N 1
ATOM 645 C CA . ARG A 1 86 ? -6.752 -10.492 8.093 1.00 96.56 86 ARG A CA 1
ATOM 646 C C . ARG A 1 86 ? -7.351 -11.171 9.329 1.00 96.56 86 ARG A C 1
ATOM 648 O O . ARG A 1 86 ? -7.647 -12.361 9.272 1.00 96.56 86 ARG A O 1
ATOM 655 N N . LEU A 1 87 ? -7.506 -10.451 10.439 1.00 96.88 87 LEU A N 1
ATOM 656 C CA . LEU A 1 87 ? -8.061 -11.006 11.679 1.00 96.88 87 LEU A CA 1
ATOM 657 C C . LEU A 1 87 ? -9.567 -11.244 11.589 1.00 96.88 87 LEU A C 1
ATOM 659 O O . LEU A 1 87 ? -10.067 -12.218 12.152 1.00 96.88 87 LEU A O 1
ATOM 663 N N . VAL A 1 88 ? -10.296 -10.340 10.928 1.00 97.25 88 VAL A N 1
ATOM 664 C CA . VAL A 1 88 ? -11.765 -10.350 10.984 1.00 97.25 88 VAL A CA 1
ATOM 665 C C . VAL A 1 88 ? -12.455 -10.379 9.629 1.00 97.25 88 VAL A C 1
ATOM 667 O O . VAL A 1 88 ? -13.630 -10.719 9.579 1.00 97.25 88 VAL A O 1
ATOM 670 N N . GLY A 1 89 ? -11.762 -10.075 8.534 1.00 96.12 89 GLY A N 1
ATOM 671 C CA . GLY A 1 89 ? -12.398 -9.834 7.239 1.00 96.12 89 GLY A CA 1
ATOM 672 C C . GLY A 1 89 ? -13.155 -11.035 6.670 1.00 96.12 89 GLY A C 1
ATOM 673 O O . GLY A 1 89 ? -14.157 -10.839 5.997 1.00 96.12 89 GLY A O 1
ATOM 674 N N . THR A 1 90 ? -12.751 -12.268 6.991 1.00 96.44 90 THR A N 1
ATOM 675 C CA . THR A 1 90 ? -13.495 -13.483 6.605 1.00 96.44 90 THR A CA 1
ATOM 676 C C . THR A 1 90 ? -14.762 -13.700 7.435 1.00 96.44 90 THR A C 1
ATOM 678 O O . THR A 1 90 ? -15.764 -14.173 6.911 1.00 96.44 90 THR A O 1
ATOM 681 N N . ARG A 1 91 ? -14.738 -13.374 8.735 1.00 96.75 91 ARG A N 1
ATOM 682 C CA . ARG A 1 91 ? -15.879 -13.585 9.650 1.00 96.75 91 ARG A CA 1
ATOM 683 C C . ARG A 1 91 ? -16.867 -12.420 9.668 1.00 96.75 91 ARG A C 1
ATOM 685 O O . ARG A 1 91 ? -18.038 -12.617 9.969 1.00 96.75 91 ARG A O 1
ATOM 692 N N . ALA A 1 92 ? -16.387 -11.215 9.387 1.00 96.44 92 ALA A N 1
ATOM 693 C CA . ALA A 1 92 ? -17.138 -9.973 9.442 1.00 96.44 92 ALA A CA 1
ATOM 694 C C . ALA A 1 92 ? -16.690 -9.064 8.281 1.00 96.44 92 ALA A C 1
ATOM 696 O O . ALA A 1 92 ? -15.895 -8.142 8.483 1.00 96.44 92 ALA A O 1
ATOM 697 N N . PRO A 1 93 ? -17.182 -9.313 7.052 1.00 95.12 93 PRO A N 1
ATOM 698 C CA . PRO A 1 93 ? -16.712 -8.611 5.858 1.00 95.12 93 PRO A CA 1
ATOM 699 C C . PRO A 1 93 ? -16.981 -7.099 5.880 1.00 95.12 93 PRO A C 1
ATOM 701 O O . PRO A 1 93 ? -16.235 -6.342 5.267 1.00 95.12 93 PRO A O 1
ATOM 704 N N . ASN A 1 94 ? -17.983 -6.650 6.640 1.00 96.12 94 ASN A N 1
ATOM 705 C CA . ASN A 1 94 ? -18.332 -5.234 6.790 1.00 96.12 94 ASN A CA 1
ATOM 706 C C . ASN A 1 94 ? -17.936 -4.660 8.161 1.00 96.12 94 ASN A C 1
ATOM 708 O O . ASN A 1 94 ? -18.554 -3.717 8.635 1.00 96.12 94 ASN A O 1
ATOM 712 N N . ALA A 1 95 ? -16.926 -5.225 8.828 1.00 97.31 95 ALA A N 1
ATOM 713 C CA . ALA A 1 95 ? -16.459 -4.794 10.148 1.00 97.31 95 ALA A CA 1
ATOM 714 C C . ALA A 1 95 ? -15.928 -3.348 10.203 1.00 97.31 95 ALA A C 1
ATOM 716 O O . ALA A 1 95 ? -15.483 -2.794 9.194 1.00 97.31 95 ALA A O 1
ATOM 717 N N . ALA A 1 96 ? -15.882 -2.775 11.409 1.00 97.75 96 ALA A N 1
ATOM 718 C CA . ALA A 1 96 ? -15.103 -1.577 11.710 1.00 97.75 96 ALA A CA 1
ATOM 719 C C . ALA A 1 96 ? -14.194 -1.751 12.931 1.00 97.75 96 ALA A C 1
ATOM 721 O O . ALA A 1 96 ? -14.531 -2.446 13.882 1.00 97.75 96 ALA A O 1
ATOM 722 N N . LEU A 1 97 ? -13.043 -1.088 12.910 1.00 97.94 97 LEU A N 1
ATOM 723 C CA . LEU A 1 97 ? -12.111 -0.975 14.026 1.00 97.94 97 LEU A CA 1
ATOM 724 C C . LEU A 1 97 ? -12.049 0.486 14.453 1.00 97.94 97 LEU A C 1
ATOM 726 O O . LEU A 1 97 ? -11.853 1.350 13.601 1.00 97.94 97 LEU A O 1
ATOM 730 N N . VAL A 1 98 ? -12.161 0.746 15.752 1.00 97.25 98 VAL A N 1
ATOM 731 C CA . VAL A 1 98 ? -12.019 2.078 16.341 1.00 97.25 98 VAL A CA 1
ATOM 732 C C . VAL A 1 98 ? -11.096 1.988 17.552 1.00 97.25 98 VAL A C 1
ATOM 734 O O . VAL A 1 98 ? -11.496 1.458 18.584 1.00 97.25 98 VAL A O 1
ATOM 737 N N . LEU A 1 99 ? -9.871 2.499 17.434 1.00 97.56 99 LEU A N 1
ATOM 738 C CA . LEU A 1 99 ? -8.882 2.494 18.518 1.00 97.56 99 LEU A CA 1
ATOM 739 C C . LEU A 1 99 ? -8.473 3.914 18.902 1.00 97.56 99 LEU A C 1
ATOM 741 O O . LEU A 1 99 ? -8.313 4.782 18.039 1.00 97.56 99 LEU A O 1
ATOM 745 N N . THR A 1 100 ? -8.245 4.138 20.190 1.00 96.50 100 THR A N 1
ATOM 746 C CA . THR A 1 100 ? -7.745 5.403 20.721 1.00 96.50 100 THR A CA 1
ATOM 747 C C . THR A 1 100 ? -6.219 5.424 20.645 1.00 96.50 100 THR A C 1
ATOM 749 O O . THR A 1 100 ? -5.528 4.557 21.175 1.00 96.50 100 THR A O 1
ATOM 752 N N . VAL A 1 101 ? -5.669 6.428 19.967 1.00 95.19 101 VAL A N 1
ATOM 753 C CA . VA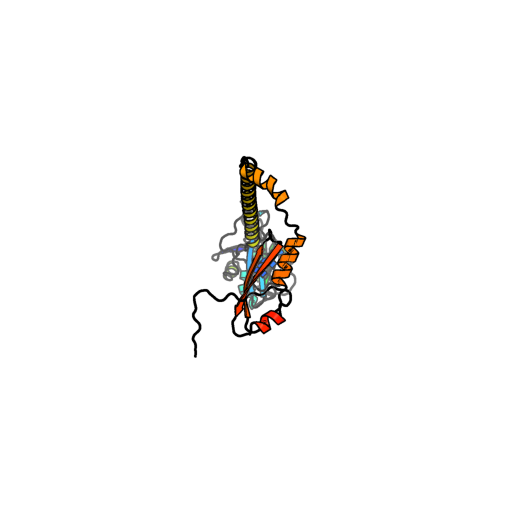L A 1 101 ? -4.230 6.687 19.874 1.00 95.19 101 VAL A CA 1
ATOM 754 C C . VAL A 1 101 ? -3.907 7.846 20.817 1.00 95.19 101 VAL A C 1
ATOM 756 O O . VAL A 1 101 ? -4.229 8.990 20.487 1.00 95.19 101 VAL A O 1
ATOM 759 N N . PRO A 1 102 ? -3.295 7.588 21.985 1.00 92.06 102 PRO A N 1
ATOM 760 C CA . PRO A 1 102 ? -3.035 8.635 22.961 1.00 92.06 102 PRO A CA 1
ATOM 761 C C . PRO A 1 102 ? -1.995 9.643 22.459 1.00 92.06 102 PRO A C 1
ATOM 763 O O . PRO A 1 102 ? -1.085 9.315 21.682 1.00 92.06 102 PRO A O 1
ATOM 766 N N . ALA A 1 103 ? -2.105 10.872 22.955 1.00 89.44 103 ALA A N 1
ATOM 767 C CA . ALA A 1 103 ? -1.141 11.933 22.741 1.00 89.44 103 ALA A CA 1
ATOM 768 C C . ALA A 1 103 ? 0.263 11.470 23.152 1.00 89.44 103 ALA A C 1
ATOM 770 O O . ALA A 1 103 ? 0.477 10.783 24.154 1.00 89.44 103 ALA A O 1
ATOM 771 N N . SER A 1 104 ? 1.254 11.844 22.355 1.00 85.50 104 SER A N 1
ATOM 772 C CA . SER A 1 104 ? 2.644 11.438 22.535 1.00 85.50 104 SER A CA 1
ATOM 773 C C . SER A 1 104 ? 3.586 12.471 21.921 1.00 85.50 104 SER A C 1
ATOM 775 O O . SER A 1 104 ? 3.165 13.465 21.338 1.00 85.50 104 SER A O 1
ATOM 777 N N . ALA A 1 105 ? 4.895 12.221 21.965 1.00 78.69 105 ALA A N 1
ATOM 778 C CA . ALA A 1 105 ? 5.851 13.048 21.226 1.00 78.69 105 ALA A CA 1
ATOM 779 C C . ALA A 1 105 ? 5.579 13.077 19.701 1.00 78.69 105 ALA A C 1
ATOM 781 O O . ALA A 1 105 ? 6.042 13.989 19.017 1.00 78.69 105 ALA A O 1
ATOM 782 N N . GLN A 1 106 ? 4.850 12.086 19.169 1.00 79.06 106 GLN A N 1
ATOM 783 C CA . GLN A 1 106 ? 4.421 12.005 17.767 1.00 79.06 106 GLN A CA 1
ATOM 784 C C . GLN A 1 106 ? 3.066 12.670 17.509 1.00 79.06 106 GLN A C 1
ATOM 786 O O . GLN A 1 106 ? 2.861 13.229 16.433 1.00 79.06 106 GLN A O 1
ATOM 791 N N . HIS A 1 107 ? 2.153 12.634 18.483 1.00 81.88 107 HIS A N 1
ATOM 792 C CA . HIS A 1 107 ? 0.790 13.151 18.351 1.00 81.88 107 HIS A CA 1
ATOM 793 C C . HIS A 1 107 ? 0.545 14.228 19.398 1.00 81.88 107 HIS A C 1
ATOM 795 O O . HIS A 1 107 ? 0.521 13.938 20.586 1.00 81.88 107 HIS A O 1
ATOM 801 N N . LYS A 1 108 ? 0.338 15.475 18.965 1.00 84.69 108 LYS A N 1
ATOM 802 C CA . LYS A 1 108 ? 0.100 16.599 19.888 1.00 84.69 108 LYS A CA 1
ATOM 803 C C . LYS A 1 108 ? -1.147 16.419 20.762 1.00 84.69 108 LYS A C 1
ATOM 805 O O . LYS A 1 108 ? -1.210 16.996 21.839 1.00 84.69 108 LYS A O 1
ATOM 810 N N . GLU A 1 109 ? -2.112 15.650 20.274 1.00 90.38 109 GLU A N 1
ATOM 811 C CA . GLU A 1 109 ? -3.420 15.415 20.878 1.00 90.38 109 GLU A CA 1
ATOM 812 C C . GLU A 1 109 ? -3.798 13.945 20.688 1.00 90.38 109 GLU A C 1
ATOM 814 O O . GLU A 1 109 ? -3.229 13.265 19.823 1.00 90.38 109 GLU A O 1
ATOM 819 N N . ASP A 1 110 ? -4.765 13.480 21.478 1.00 92.88 110 ASP A N 1
ATOM 820 C CA . ASP A 1 110 ? -5.370 12.168 21.289 1.00 92.88 110 ASP A CA 1
ATOM 821 C C . ASP A 1 110 ? -6.031 12.106 19.910 1.00 92.88 110 ASP A C 1
ATOM 823 O O . ASP A 1 110 ? -6.699 13.041 19.456 1.00 92.88 110 ASP A O 1
ATOM 827 N N . LYS A 1 111 ? -5.838 10.985 19.226 1.00 94.94 111 LYS A N 1
ATOM 828 C CA . LYS A 1 111 ? -6.456 10.707 17.933 1.00 94.94 111 LYS A CA 1
ATOM 829 C C . LYS A 1 111 ? -7.261 9.426 18.012 1.00 94.94 111 LYS A C 1
ATOM 831 O O . LYS A 1 111 ? -7.025 8.561 18.848 1.00 94.94 111 LYS A O 1
ATOM 836 N N . THR A 1 112 ? -8.182 9.275 17.083 1.00 96.38 112 THR A N 1
ATOM 837 C CA . THR A 1 112 ? -8.942 8.054 16.882 1.00 96.38 112 THR A CA 1
ATOM 838 C C . THR A 1 112 ? -8.534 7.447 15.549 1.00 96.38 112 THR A C 1
ATOM 840 O O . THR A 1 112 ? -8.528 8.106 14.504 1.00 96.38 112 THR A O 1
ATOM 843 N N . PHE A 1 113 ? -8.149 6.179 15.604 1.00 97.50 113 PHE A N 1
ATOM 844 C CA . PHE A 1 113 ? -7.829 5.368 14.448 1.00 97.50 113 PHE A CA 1
ATOM 845 C C . PHE A 1 113 ? -9.061 4.567 14.035 1.00 97.50 113 PHE A C 1
ATOM 847 O O . PHE A 1 113 ? -9.569 3.779 14.830 1.00 97.50 113 PHE A O 1
ATOM 854 N N . VAL A 1 114 ? -9.528 4.769 12.803 1.00 97.62 114 VAL A N 1
ATOM 855 C CA . VAL A 1 114 ? -10.721 4.121 12.253 1.00 97.62 114 VAL A CA 1
ATOM 856 C C . VAL A 1 114 ? -10.374 3.341 11.000 1.00 97.62 114 VAL A C 1
ATOM 858 O O . VAL A 1 114 ? -9.781 3.881 10.063 1.00 97.62 114 VAL A O 1
ATOM 861 N N . VAL A 1 115 ? -10.809 2.085 10.960 1.00 97.94 115 VAL A N 1
ATOM 862 C CA . VAL A 1 115 ? -10.767 1.249 9.759 1.00 97.94 115 VAL A CA 1
ATOM 863 C C . VAL A 1 115 ? -12.154 0.701 9.492 1.00 97.94 115 VAL A C 1
ATOM 865 O O . VAL A 1 115 ? -12.755 0.124 10.389 1.00 97.94 115 VAL A O 1
ATOM 868 N N . CYS A 1 116 ? -12.626 0.809 8.255 1.00 97.62 116 CYS A N 1
ATOM 869 C CA . CYS A 1 116 ? -13.854 0.149 7.810 1.00 97.62 116 CYS A CA 1
ATOM 870 C C . CYS A 1 116 ? -13.520 -0.846 6.703 1.00 97.62 116 CYS A C 1
ATOM 872 O O . CYS A 1 116 ? -12.758 -0.529 5.781 1.00 97.62 116 CYS A O 1
ATOM 874 N N . LEU A 1 117 ? -14.095 -2.040 6.804 1.00 97.38 117 LEU A N 1
ATOM 875 C CA . LEU A 1 117 ? -14.022 -3.071 5.778 1.00 97.38 117 LEU A CA 1
ATOM 876 C C . LEU A 1 117 ? -15.286 -3.049 4.910 1.00 97.38 117 LEU A C 1
ATOM 878 O O . LEU A 1 117 ? -16.376 -2.725 5.388 1.00 97.38 117 LEU A O 1
ATOM 882 N N . GLU A 1 118 ? -15.109 -3.425 3.650 1.00 95.62 118 GLU A N 1
ATOM 883 C CA . GLU A 1 118 ? -16.158 -3.860 2.726 1.00 95.62 118 GLU A CA 1
ATOM 884 C C . GLU A 1 118 ? -15.646 -5.142 2.074 1.00 95.62 118 GLU A C 1
ATOM 886 O O . GLU A 1 118 ? -14.481 -5.199 1.664 1.00 95.62 118 GLU A O 1
ATOM 891 N N . ASP A 1 119 ? -16.479 -6.179 2.005 1.00 95.69 119 ASP A N 1
ATOM 892 C CA . ASP A 1 119 ? -16.085 -7.506 1.505 1.00 95.69 119 ASP A CA 1
ATOM 893 C C . ASP A 1 119 ? -14.799 -8.052 2.169 1.00 95.69 119 ASP A C 1
ATOM 895 O O . ASP A 1 119 ? -13.954 -8.701 1.551 1.00 95.69 119 ASP A O 1
ATOM 899 N N . GLY A 1 120 ? -14.599 -7.721 3.446 1.00 96.38 120 GLY A N 1
ATOM 900 C CA . GLY A 1 120 ? -13.467 -8.156 4.259 1.00 96.38 120 GLY A CA 1
ATOM 901 C C . GLY A 1 120 ? -12.163 -7.402 4.013 1.00 96.38 120 GLY A C 1
ATOM 902 O O . GLY A 1 120 ? -11.189 -7.644 4.729 1.00 96.38 120 GLY A O 1
ATOM 903 N N . VAL A 1 121 ? -12.116 -6.467 3.062 1.00 97.00 121 VAL A N 1
ATOM 904 C CA . VAL A 1 121 ? -10.915 -5.683 2.731 1.00 97.00 121 VAL A CA 1
ATOM 905 C C . VAL A 1 121 ? -11.063 -4.206 3.115 1.00 97.00 121 VAL A C 1
ATOM 907 O O . VAL A 1 121 ? -12.171 -3.674 3.090 1.00 97.00 121 VAL A O 1
ATOM 910 N N . PRO A 1 122 ? -9.970 -3.499 3.467 1.00 97.25 122 PRO A N 1
ATOM 911 C CA . PRO A 1 122 ? -10.067 -2.134 3.968 1.00 97.25 122 PRO A CA 1
ATOM 912 C C . PRO A 1 122 ? -10.467 -1.128 2.897 1.00 97.25 122 PRO A C 1
ATOM 914 O O . PRO A 1 122 ? -9.964 -1.147 1.771 1.00 97.25 122 PRO A O 1
ATOM 917 N N . VAL A 1 123 ? -11.336 -0.205 3.283 1.00 95.12 123 VAL A N 1
ATOM 918 C CA . VAL A 1 123 ? -11.839 0.877 2.426 1.00 95.12 123 VAL A CA 1
ATOM 919 C C . VAL A 1 123 ? -11.536 2.219 3.050 1.00 95.12 123 VAL A C 1
ATOM 921 O O . VAL A 1 123 ? -10.984 3.100 2.393 1.00 95.12 123 VAL A O 1
ATOM 924 N N . THR A 1 124 ? -11.830 2.317 4.340 1.00 96.06 124 THR A N 1
ATOM 925 C CA . THR A 1 124 ? -11.503 3.460 5.178 1.00 96.06 124 THR A CA 1
ATOM 926 C C . THR A 1 124 ? -10.325 3.082 6.056 1.00 96.06 124 THR A C 1
ATOM 928 O O . THR A 1 124 ? -10.310 2.001 6.639 1.00 96.06 124 THR A O 1
ATOM 931 N N . ASP A 1 125 ? -9.341 3.967 6.139 1.00 97.00 125 ASP A N 1
ATOM 932 C CA . ASP A 1 125 ? -8.177 3.854 7.013 1.00 97.00 125 ASP A CA 1
ATOM 933 C C . ASP A 1 125 ? -7.755 5.278 7.376 1.00 97.00 125 ASP A C 1
ATOM 935 O O . ASP A 1 125 ? -7.124 5.985 6.587 1.00 97.00 125 ASP A O 1
ATOM 939 N N . VAL A 1 126 ? -8.228 5.746 8.528 1.00 95.75 126 VAL A N 1
ATOM 940 C CA . VAL A 1 126 ? -8.168 7.151 8.929 1.00 95.75 126 VAL A CA 1
ATOM 941 C C . VAL A 1 126 ? -7.595 7.258 10.331 1.00 95.75 126 VAL A C 1
ATOM 943 O O . VAL A 1 126 ? -7.973 6.529 11.239 1.00 95.75 126 VAL A O 1
ATOM 946 N N . LEU A 1 127 ? -6.692 8.217 10.506 1.00 95.00 127 LEU A N 1
ATOM 947 C CA . LEU A 1 127 ? -6.207 8.659 11.805 1.00 95.00 127 LEU A CA 1
ATOM 948 C C . LEU A 1 127 ? -6.549 10.143 11.946 1.00 95.00 127 LEU A C 1
ATOM 950 O O . LEU A 1 127 ? -5.919 10.983 11.295 1.00 95.00 127 LEU A O 1
ATOM 954 N N . ALA A 1 128 ? -7.557 10.455 12.754 1.00 94.31 128 ALA A N 1
ATOM 955 C CA . ALA A 1 128 ? -8.108 11.804 12.872 1.00 94.31 128 ALA A CA 1
ATOM 956 C C . ALA A 1 128 ? -8.550 12.113 14.309 1.00 94.31 128 ALA A C 1
ATOM 958 O O . ALA A 1 128 ? -8.381 11.289 15.201 1.00 94.31 128 ALA A O 1
ATOM 959 N N . ASN A 1 129 ? -9.082 13.312 14.542 1.00 94.00 129 ASN A N 1
ATOM 960 C CA . ASN A 1 129 ? -9.769 13.617 15.798 1.00 94.00 129 ASN A CA 1
ATOM 961 C C . ASN A 1 129 ? -11.071 12.797 15.911 1.00 94.00 129 ASN A C 1
ATOM 963 O O . ASN A 1 129 ? -11.526 12.185 14.943 1.00 94.00 129 ASN A O 1
ATOM 967 N N . GLU A 1 130 ? -11.688 12.807 17.089 1.00 90.75 130 GLU A N 1
ATOM 968 C CA . GLU A 1 130 ? -12.890 12.015 17.362 1.00 90.75 130 GLU A CA 1
ATOM 969 C C . GLU A 1 130 ? -14.071 12.353 16.430 1.00 90.75 130 GLU A C 1
ATOM 971 O O . GLU A 1 130 ? -14.776 11.455 15.969 1.00 90.75 130 GLU A O 1
ATOM 976 N N . ALA A 1 131 ? -14.288 13.634 16.115 1.00 91.38 131 ALA A N 1
ATOM 977 C CA . ALA A 1 131 ? -15.405 14.065 15.274 1.00 91.38 131 ALA A CA 1
ATOM 978 C C . ALA A 1 131 ? -15.266 13.550 13.830 1.00 91.38 131 ALA A C 1
ATOM 980 O O . ALA A 1 131 ? -16.200 12.964 13.279 1.00 91.38 131 ALA A O 1
ATOM 981 N N . ASP A 1 132 ? -14.083 13.708 13.239 1.00 93.69 132 ASP A N 1
ATOM 982 C CA . ASP A 1 132 ? -13.769 13.230 11.893 1.00 93.69 132 ASP A CA 1
ATOM 983 C C . ASP A 1 132 ? -13.737 11.700 11.834 1.00 93.69 132 ASP A C 1
ATOM 985 O O . ASP A 1 132 ? -14.173 11.106 10.849 1.00 93.69 132 ASP A O 1
ATOM 989 N N . ALA A 1 133 ? -13.277 11.046 12.902 1.00 92.38 133 ALA A N 1
ATOM 990 C CA . ALA A 1 133 ? -13.297 9.595 13.031 1.00 92.38 133 ALA A CA 1
ATOM 991 C C . ALA A 1 133 ? -14.724 9.032 13.051 1.00 92.38 133 ALA A C 1
ATOM 993 O O . ALA A 1 133 ? -15.002 8.057 12.354 1.00 92.38 133 ALA A O 1
ATOM 994 N N . ARG A 1 134 ? -15.655 9.668 13.775 1.00 91.62 134 ARG A N 1
ATOM 995 C CA . ARG A 1 134 ? -17.080 9.292 13.742 1.00 91.62 134 ARG A CA 1
ATOM 996 C C . ARG A 1 134 ? -17.686 9.490 12.354 1.00 91.62 134 ARG A C 1
ATOM 998 O O . ARG A 1 134 ? -18.413 8.623 11.881 1.00 91.62 134 ARG A O 1
ATOM 1005 N N . ASN A 1 135 ? -17.343 10.584 11.672 1.00 93.62 135 ASN A N 1
ATOM 1006 C CA . ASN A 1 135 ? -17.774 10.805 10.289 1.00 93.62 135 ASN A CA 1
ATOM 1007 C C . ASN A 1 135 ? -17.220 9.727 9.339 1.00 93.62 135 ASN A C 1
ATOM 1009 O O . ASN A 1 135 ? -17.935 9.275 8.449 1.00 93.62 135 ASN A O 1
ATOM 1013 N N . ALA A 1 136 ? -15.970 9.295 9.540 1.00 93.25 136 ALA A N 1
ATOM 1014 C CA . ALA A 1 136 ? -15.324 8.251 8.744 1.00 93.25 136 ALA A CA 1
ATOM 1015 C C . ALA A 1 136 ? -15.878 6.842 9.017 1.00 93.25 136 ALA A C 1
ATOM 1017 O O . ALA A 1 136 ? -15.920 6.020 8.100 1.00 93.25 136 ALA A O 1
ATOM 1018 N N . LEU A 1 137 ? -16.305 6.564 10.254 1.00 93.06 137 LEU A N 1
ATOM 1019 C CA . LEU A 1 137 ? -17.004 5.328 10.618 1.00 93.06 137 LEU A CA 1
ATOM 1020 C C . LEU A 1 137 ? -18.346 5.212 9.878 1.00 93.06 137 LEU A C 1
ATOM 1022 O O . LEU A 1 137 ? -18.734 4.121 9.463 1.00 93.06 137 LEU A O 1
ATOM 1026 N N . GLY A 1 138 ? -19.017 6.349 9.670 1.00 90.38 138 GLY A N 1
ATOM 1027 C CA . GLY A 1 138 ? -20.320 6.420 9.022 1.00 90.38 138 GLY A CA 1
ATOM 1028 C C . GLY A 1 138 ? -21.466 5.997 9.946 1.00 90.38 138 GLY A C 1
ATOM 1029 O O . GLY A 1 138 ? -21.287 5.793 11.144 1.00 90.38 138 GLY A O 1
ATOM 1030 N N . GLY A 1 139 ? -22.672 5.908 9.380 1.00 85.12 139 GLY A N 1
ATOM 1031 C CA . GLY A 1 139 ? -23.899 5.543 10.106 1.00 85.12 139 GLY A CA 1
ATOM 1032 C C . GLY A 1 139 ? -24.396 4.120 9.845 1.00 85.12 139 GLY A C 1
ATOM 1033 O O . GLY A 1 139 ? -25.521 3.797 10.216 1.00 85.12 139 GLY A O 1
ATOM 1034 N N . GLU A 1 140 ? -23.614 3.296 9.150 1.00 85.94 140 GLU A N 1
ATOM 1035 C CA . GLU A 1 140 ? -24.002 1.921 8.832 1.00 85.94 140 GLU A CA 1
ATOM 1036 C C . GLU A 1 140 ? -23.891 1.017 10.060 1.00 85.94 140 GLU A C 1
ATOM 1038 O O . GLU A 1 140 ? -22.934 1.116 10.827 1.00 85.94 140 GLU A O 1
ATOM 1043 N N . ASP A 1 141 ? -24.851 0.106 10.222 1.00 87.44 141 ASP A N 1
ATOM 1044 C CA . ASP A 1 141 ? -24.803 -0.901 11.278 1.00 87.44 141 ASP A CA 1
ATOM 1045 C C . ASP A 1 141 ? -23.774 -1.979 10.914 1.00 87.44 141 ASP A C 1
ATOM 1047 O O . ASP A 1 141 ? -23.949 -2.742 9.959 1.00 87.44 141 ASP A O 1
ATOM 1051 N N . ARG A 1 142 ? -22.659 -1.999 11.646 1.00 93.06 142 ARG A N 1
ATOM 1052 C CA . ARG A 1 142 ? -21.543 -2.922 11.434 1.00 93.06 142 ARG A CA 1
ATOM 1053 C C . ARG A 1 142 ? -20.958 -3.398 12.761 1.00 93.06 142 ARG A C 1
ATOM 1055 O O . ARG A 1 142 ? -20.918 -2.620 13.711 1.00 93.06 142 ARG A O 1
ATOM 1062 N N . PRO A 1 143 ? -20.436 -4.635 12.839 1.00 96.50 143 PRO A N 1
ATOM 1063 C CA . PRO A 1 143 ? -19.718 -5.089 14.023 1.00 96.50 143 PRO A CA 1
ATOM 1064 C C . PRO A 1 143 ? -18.466 -4.232 14.258 1.00 96.50 143 PRO A C 1
ATOM 1066 O O . PRO A 1 143 ? -17.687 -3.999 13.328 1.00 96.50 143 PRO A O 1
ATOM 1069 N N . ILE A 1 144 ? -18.285 -3.763 15.494 1.00 97.06 144 ILE A N 1
ATOM 1070 C CA . ILE A 1 144 ? -17.194 -2.861 15.880 1.00 97.06 144 ILE A CA 1
ATOM 1071 C C . ILE A 1 144 ? -16.197 -3.602 16.768 1.00 97.06 144 ILE A C 1
ATOM 1073 O O . ILE A 1 144 ? -16.582 -4.288 17.711 1.00 97.06 144 ILE A O 1
ATOM 1077 N N . TRP A 1 145 ? -14.912 -3.400 16.500 1.00 97.94 145 TRP A N 1
ATOM 1078 C CA . TRP A 1 145 ? -13.803 -3.728 17.387 1.00 97.94 145 TRP A CA 1
ATOM 1079 C C . TRP A 1 145 ? -13.275 -2.439 17.997 1.00 97.94 145 TRP A C 1
ATOM 1081 O O . TRP A 1 145 ? -12.964 -1.507 17.255 1.00 97.94 145 TRP A O 1
ATOM 1091 N N . SER A 1 146 ? -13.186 -2.353 19.321 1.00 97.44 146 SER A N 1
ATOM 1092 C CA . SER A 1 146 ? -12.718 -1.129 19.973 1.00 97.44 146 SER A CA 1
ATOM 1093 C C . SER A 1 146 ? -12.030 -1.375 21.309 1.00 97.44 146 SER A C 1
ATOM 1095 O O . SER A 1 146 ? -12.263 -2.383 21.974 1.00 97.44 146 SER A O 1
ATOM 1097 N N . ASP A 1 147 ? -11.189 -0.423 21.702 1.00 96.62 147 ASP A N 1
ATOM 1098 C CA . ASP A 1 147 ? -10.608 -0.311 23.038 1.00 96.62 147 ASP A CA 1
ATOM 1099 C C . ASP A 1 147 ? -11.519 0.454 24.016 1.00 96.62 147 ASP A C 1
ATOM 1101 O O . ASP A 1 147 ? -11.247 0.492 25.217 1.00 96.62 147 ASP A O 1
ATOM 1105 N N . ASN A 1 148 ? -12.616 1.043 23.525 1.00 94.00 148 ASN A N 1
ATOM 1106 C CA . ASN A 1 148 ? -13.530 1.863 24.308 1.00 94.00 148 ASN A CA 1
ATOM 1107 C C . ASN A 1 148 ? -14.968 1.305 24.293 1.00 94.00 148 ASN A C 1
ATOM 1109 O O . ASN A 1 148 ? -15.827 1.794 23.549 1.00 94.00 148 ASN A O 1
ATOM 1113 N N . PRO A 1 149 ? -15.279 0.327 25.164 1.00 91.69 149 PRO A N 1
ATOM 1114 C CA . PRO A 1 149 ? -16.620 -0.247 25.257 1.00 91.69 149 PRO A CA 1
ATOM 1115 C C . PRO A 1 149 ? -17.658 0.728 25.829 1.00 91.69 149 PRO A C 1
ATOM 1117 O O . PRO A 1 149 ? -18.853 0.483 25.720 1.00 91.69 149 PRO A O 1
ATOM 1120 N N . VAL A 1 150 ? -17.239 1.844 26.439 1.00 92.12 150 VAL A N 1
ATOM 1121 C CA . VAL A 1 150 ? -18.173 2.866 26.939 1.00 92.12 150 VAL A CA 1
ATOM 1122 C C . VAL A 1 150 ? -18.753 3.667 25.774 1.00 92.12 150 VAL A C 1
ATOM 1124 O O . VAL A 1 150 ? -19.955 3.922 25.741 1.00 92.12 150 VAL A O 1
ATOM 1127 N N . ALA A 1 151 ? -17.910 4.037 24.807 1.00 89.25 151 ALA A N 1
ATOM 1128 C CA . ALA A 1 151 ? -18.347 4.707 23.585 1.00 89.25 151 ALA A CA 1
ATOM 1129 C C . ALA A 1 151 ? -19.064 3.746 22.621 1.00 89.25 151 ALA A C 1
ATOM 1131 O O . ALA A 1 151 ? -19.986 4.162 21.920 1.00 89.25 151 ALA A O 1
ATOM 1132 N N . TYR A 1 152 ? -18.674 2.464 22.620 1.00 91.00 152 TYR A N 1
ATOM 1133 C CA . TYR A 1 152 ? -19.225 1.429 21.743 1.00 91.00 152 TYR A CA 1
ATOM 1134 C C . TYR A 1 152 ? -19.703 0.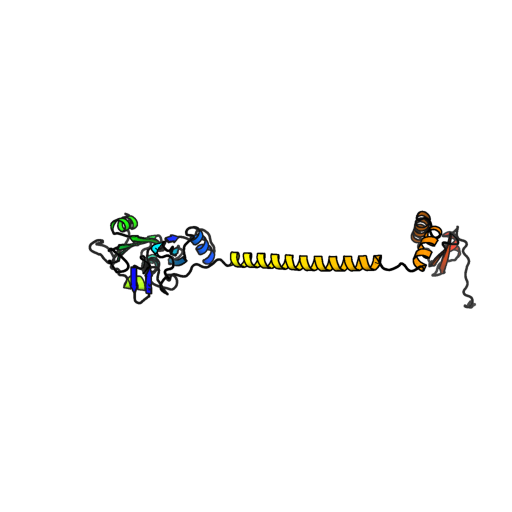205 22.553 1.00 91.00 152 TYR A C 1
ATOM 1136 O O . TYR A 1 152 ? -18.997 -0.799 22.623 1.00 91.00 152 TYR A O 1
ATOM 1144 N N . PRO A 1 153 ? -20.918 0.236 23.138 1.00 87.94 153 PRO A N 1
ATOM 1145 C CA . PRO A 1 153 ? -21.386 -0.769 24.107 1.00 87.94 153 PRO A CA 1
ATOM 1146 C C . PRO A 1 153 ? -21.448 -2.221 23.613 1.00 87.94 153 PRO A C 1
ATOM 1148 O O . PRO A 1 153 ? -21.434 -3.141 24.425 1.00 87.94 153 PRO A O 1
ATOM 1151 N N . ASN A 1 154 ? -21.510 -2.433 22.296 1.00 90.31 154 ASN A N 1
ATOM 1152 C CA . ASN A 1 154 ? -21.587 -3.756 21.668 1.00 90.31 154 ASN A CA 1
ATOM 1153 C C . ASN A 1 154 ? -20.298 -4.133 20.916 1.00 90.31 154 ASN A C 1
ATOM 1155 O O . ASN A 1 154 ? -20.333 -5.013 20.055 1.00 90.31 154 ASN A O 1
ATOM 1159 N N . CYS A 1 155 ? -19.178 -3.447 21.170 1.00 95.38 155 CYS A N 1
ATOM 1160 C CA . CYS A 1 155 ? -17.933 -3.760 20.480 1.00 95.38 155 CYS A CA 1
ATOM 1161 C C . CYS A 1 155 ? -17.276 -5.040 21.015 1.00 95.38 155 CYS A C 1
ATOM 1163 O O . CYS A 1 155 ? -17.308 -5.329 22.213 1.00 95.38 155 CYS A O 1
ATOM 1165 N N . GLU A 1 156 ? -16.586 -5.765 20.139 1.00 96.94 156 GLU A N 1
ATOM 1166 C CA . GLU A 1 156 ? -15.577 -6.728 20.568 1.00 96.94 156 GLU A CA 1
ATOM 1167 C C . GLU A 1 156 ? -14.321 -5.973 21.053 1.00 96.94 156 GLU A C 1
ATOM 1169 O O . GLU A 1 156 ? -13.889 -5.017 20.399 1.00 96.94 156 GLU A O 1
ATOM 1174 N N . PRO A 1 157 ? -13.708 -6.376 22.179 1.00 96.31 157 PRO A N 1
ATOM 1175 C CA . PRO A 1 157 ? -12.516 -5.713 22.687 1.00 96.31 157 PRO A CA 1
ATOM 1176 C C . PRO A 1 157 ? -11.337 -5.915 21.731 1.00 96.31 157 PRO A C 1
ATOM 1178 O O . PRO A 1 157 ? -11.049 -7.035 21.303 1.00 96.31 157 PRO A O 1
ATOM 1181 N N . ALA A 1 158 ? -10.635 -4.829 21.422 1.00 96.88 158 ALA A N 1
ATOM 1182 C CA . ALA A 1 158 ? -9.443 -4.838 20.588 1.00 96.88 158 ALA A CA 1
ATOM 1183 C C . ALA A 1 158 ? -8.413 -3.830 21.098 1.00 96.88 158 ALA A C 1
ATOM 1185 O O . ALA A 1 158 ? -8.765 -2.760 21.580 1.00 96.88 158 ALA A O 1
ATOM 1186 N N . ASP A 1 159 ? -7.134 -4.161 20.945 1.00 96.56 159 ASP A N 1
ATOM 1187 C CA . ASP A 1 159 ? -6.015 -3.266 21.230 1.00 96.56 159 ASP A CA 1
ATOM 1188 C C . ASP A 1 159 ? -4.944 -3.362 20.125 1.00 96.56 159 ASP A C 1
ATOM 1190 O O . ASP A 1 159 ? -5.054 -4.148 19.175 1.00 96.56 159 ASP A O 1
ATOM 1194 N N . PHE A 1 160 ? -3.887 -2.552 20.228 1.00 96.81 160 PHE A N 1
ATOM 1195 C CA . PHE A 1 160 ? -2.804 -2.555 19.239 1.00 96.81 160 PHE A CA 1
ATOM 1196 C C . PHE A 1 160 ? -1.992 -3.859 19.221 1.00 96.81 160 PHE A C 1
ATOM 1198 O O . PHE A 1 160 ? -1.445 -4.214 18.176 1.00 96.81 160 PHE A O 1
ATOM 1205 N N . ALA A 1 161 ? -1.903 -4.585 20.339 1.00 96.06 161 ALA A N 1
ATOM 1206 C CA . ALA A 1 161 ? -1.163 -5.844 20.405 1.00 96.06 161 ALA A CA 1
ATOM 1207 C C . ALA A 1 161 ? -1.920 -6.964 19.674 1.00 96.06 161 ALA A C 1
ATOM 1209 O O . ALA A 1 161 ? -1.339 -7.671 18.848 1.00 96.06 161 ALA A O 1
ATOM 1210 N N . TRP A 1 162 ? -3.226 -7.065 19.916 1.00 96.88 162 TRP A N 1
ATOM 1211 C CA . TRP A 1 162 ? -4.155 -7.915 19.182 1.00 96.88 162 TRP A CA 1
ATOM 1212 C C . TRP A 1 162 ? -4.141 -7.577 17.694 1.00 96.88 162 TRP A C 1
ATOM 1214 O O . TRP A 1 162 ? -3.985 -8.472 16.864 1.00 96.88 162 TRP A O 1
ATOM 1224 N N . LEU A 1 163 ? -4.211 -6.289 17.347 1.00 97.25 163 LEU A N 1
ATOM 1225 C CA . LEU A 1 163 ? -4.169 -5.850 15.956 1.00 97.25 163 LEU A CA 1
ATOM 1226 C C . LEU A 1 163 ? -2.874 -6.292 15.266 1.00 97.25 163 LEU A C 1
ATOM 1228 O O . LEU A 1 163 ? -2.909 -6.823 14.158 1.00 97.25 163 LEU A O 1
ATOM 1232 N N . ALA A 1 164 ? -1.726 -6.124 15.924 1.00 96.38 164 ALA A N 1
ATOM 1233 C CA . ALA A 1 164 ? -0.432 -6.522 15.380 1.00 96.38 164 ALA A CA 1
ATOM 1234 C C . ALA A 1 164 ? -0.304 -8.035 15.143 1.00 96.38 164 ALA A C 1
ATOM 1236 O O . ALA A 1 164 ? 0.409 -8.433 14.218 1.00 96.38 164 ALA A O 1
ATOM 1237 N N . ALA A 1 165 ? -1.022 -8.876 15.898 1.00 95.50 165 ALA A N 1
ATOM 1238 C CA . ALA A 1 165 ? -1.055 -10.329 15.693 1.00 95.50 165 ALA A CA 1
ATOM 1239 C C . ALA A 1 165 ? -1.635 -10.730 14.320 1.00 95.50 165 ALA A C 1
ATOM 1241 O O . ALA A 1 165 ? -1.340 -11.811 13.807 1.00 95.50 165 ALA A O 1
ATOM 1242 N N . GLY A 1 166 ? -2.401 -9.839 13.681 1.00 92.88 166 GLY A N 1
ATOM 1243 C CA . GLY A 1 166 ? -2.857 -9.981 12.297 1.00 92.88 166 GLY A CA 1
ATOM 1244 C C . GLY A 1 166 ? -1.770 -9.767 11.239 1.00 92.88 166 GLY A C 1
ATOM 1245 O O . GLY A 1 166 ? -2.035 -9.947 10.053 1.00 92.88 166 GLY A O 1
ATOM 1246 N N . GLY A 1 167 ? -0.558 -9.366 11.629 1.00 91.69 167 GLY A N 1
ATOM 1247 C CA . GLY A 1 167 ? 0.518 -9.008 10.711 1.00 91.69 167 GLY A CA 1
ATOM 1248 C C . GLY A 1 167 ? 1.139 -10.196 9.972 1.00 91.69 167 GLY A C 1
ATOM 1249 O O . GLY A 1 167 ? 1.473 -11.228 10.551 1.00 91.69 167 GLY A O 1
ATOM 1250 N N . ASP A 1 168 ? 1.380 -10.019 8.673 1.00 90.12 168 ASP A N 1
ATOM 1251 C CA . ASP A 1 168 ? 2.104 -10.970 7.832 1.00 90.12 168 ASP A CA 1
ATOM 1252 C C . ASP A 1 168 ? 2.980 -10.266 6.780 1.00 90.12 168 ASP A C 1
ATOM 1254 O O . ASP A 1 168 ? 3.232 -9.063 6.842 1.00 90.12 168 ASP A O 1
ATOM 1258 N N . ARG A 1 169 ? 3.486 -11.016 5.792 1.00 89.75 169 ARG A N 1
ATOM 1259 C CA . ARG A 1 169 ? 4.323 -10.454 4.721 1.00 89.75 169 ARG A CA 1
ATOM 1260 C C . ARG A 1 169 ? 3.560 -9.510 3.775 1.00 89.75 169 ARG A C 1
ATOM 1262 O O . ARG A 1 169 ? 4.199 -8.645 3.176 1.00 89.75 169 ARG A O 1
ATOM 1269 N N . SER A 1 170 ? 2.251 -9.684 3.609 1.00 87.25 170 SER A N 1
ATOM 1270 C CA . SER A 1 170 ? 1.375 -8.846 2.770 1.00 87.25 170 SER A CA 1
ATOM 1271 C C . SER A 1 170 ? 0.956 -7.554 3.465 1.00 87.25 170 SER A C 1
ATOM 1273 O O . SER A 1 170 ? 0.873 -6.521 2.802 1.00 87.25 170 SER A O 1
ATOM 1275 N N . ALA A 1 171 ? 0.761 -7.598 4.784 1.00 92.12 171 ALA A N 1
ATOM 1276 C CA . ALA A 1 171 ? 0.463 -6.434 5.610 1.00 92.12 171 ALA A CA 1
ATOM 1277 C C . ALA A 1 171 ? 1.688 -5.527 5.812 1.00 92.12 171 ALA A C 1
ATOM 1279 O O . ALA A 1 171 ? 1.541 -4.353 6.134 1.00 92.12 171 ALA A O 1
ATOM 1280 N N . ARG A 1 172 ? 2.912 -6.035 5.612 1.00 94.94 172 ARG A N 1
ATOM 1281 C CA . ARG A 1 172 ? 4.131 -5.212 5.662 1.00 94.94 172 ARG A CA 1
ATOM 1282 C C . ARG A 1 172 ? 4.178 -4.220 4.510 1.00 94.94 172 ARG A C 1
ATOM 1284 O O . ARG A 1 172 ? 4.012 -4.601 3.353 1.00 94.94 172 ARG A O 1
ATOM 1291 N N . LEU A 1 173 ? 4.526 -2.979 4.832 1.00 94.44 173 LEU A N 1
ATOM 1292 C CA . LEU A 1 173 ? 4.805 -1.955 3.836 1.00 94.44 173 LEU A CA 1
ATOM 1293 C C . LEU A 1 173 ? 6.063 -2.312 3.046 1.00 94.44 173 LEU A C 1
ATOM 1295 O O . LEU A 1 173 ? 7.144 -2.526 3.598 1.00 94.44 173 LEU A O 1
ATOM 1299 N N . GLN A 1 174 ? 5.904 -2.364 1.732 1.00 92.75 174 GLN A N 1
ATOM 1300 C CA . GLN A 1 174 ? 6.957 -2.636 0.769 1.00 92.75 174 GLN A CA 1
ATOM 1301 C C . GLN A 1 174 ? 7.230 -1.371 -0.042 1.00 92.75 174 GLN A C 1
ATOM 1303 O O . GLN A 1 174 ? 6.300 -0.611 -0.314 1.00 92.75 174 GLN A O 1
ATOM 1308 N N . PRO A 1 175 ? 8.484 -1.118 -0.444 1.00 90.62 175 PRO A N 1
ATOM 1309 C CA . PRO A 1 175 ? 8.779 -0.004 -1.329 1.00 90.62 175 PRO A CA 1
ATOM 1310 C C . PRO A 1 175 ? 8.035 -0.183 -2.654 1.00 90.62 175 PRO A C 1
ATOM 1312 O O . PRO A 1 175 ? 7.859 -1.301 -3.152 1.00 90.62 175 PRO A O 1
ATOM 1315 N N . MET A 1 176 ? 7.594 0.932 -3.224 1.00 88.19 176 MET A N 1
ATOM 1316 C CA . MET A 1 176 ? 6.936 0.935 -4.522 1.00 88.19 176 MET A CA 1
ATOM 1317 C C . MET A 1 176 ? 7.899 0.406 -5.597 1.00 88.19 176 MET A C 1
ATOM 1319 O O . MET A 1 176 ? 9.030 0.898 -5.682 1.00 88.19 176 MET A O 1
ATOM 1323 N N . PRO A 1 177 ? 7.501 -0.570 -6.435 1.00 82.06 177 PRO A N 1
ATOM 1324 C CA . PRO A 1 177 ? 8.346 -1.007 -7.534 1.00 82.06 177 PRO A CA 1
ATOM 1325 C C . PRO A 1 177 ? 8.616 0.169 -8.478 1.00 82.06 177 PRO A C 1
ATOM 1327 O O . PRO A 1 177 ? 7.708 0.880 -8.917 1.00 82.06 177 PRO A O 1
ATOM 1330 N N . VAL A 1 178 ? 9.893 0.380 -8.784 1.00 76.06 178 VAL A N 1
ATOM 1331 C CA . VAL A 1 178 ? 10.323 1.355 -9.784 1.00 76.06 178 VAL A CA 1
ATOM 1332 C C . VAL A 1 178 ? 10.128 0.716 -11.153 1.00 76.06 178 VAL A C 1
ATOM 1334 O O . VAL A 1 178 ? 10.615 -0.388 -11.387 1.00 76.06 178 VAL A O 1
ATOM 1337 N N . ASN A 1 179 ? 9.410 1.387 -12.056 1.00 70.75 179 ASN A N 1
ATOM 1338 C CA . ASN A 1 179 ? 9.319 0.942 -13.443 1.00 70.75 179 ASN A CA 1
ATOM 1339 C C . ASN A 1 179 ? 10.715 1.080 -14.091 1.00 70.75 179 ASN A C 1
ATOM 1341 O O . ASN A 1 179 ? 11.197 2.209 -14.196 1.00 70.75 179 ASN A O 1
ATOM 1345 N N . PRO A 1 180 ? 11.381 -0.011 -14.514 1.00 74.44 180 PRO A N 1
ATOM 1346 C CA . PRO A 1 180 ? 12.731 0.071 -15.072 1.00 74.44 180 PRO A CA 1
ATOM 1347 C C . PRO A 1 180 ? 12.743 0.575 -16.522 1.00 74.44 180 PRO A C 1
ATOM 1349 O O . PRO A 1 180 ? 13.781 1.022 -17.007 1.00 74.44 180 PRO A O 1
ATOM 1352 N N . TRP A 1 181 ? 11.607 0.525 -17.227 1.00 77.44 181 TRP A N 1
ATOM 1353 C CA . TRP A 1 181 ? 11.541 0.807 -18.662 1.00 77.44 181 TRP A CA 1
ATOM 1354 C C . TRP A 1 181 ? 11.995 2.216 -19.066 1.00 77.44 181 TRP A C 1
ATOM 1356 O O . TRP A 1 181 ? 12.731 2.310 -20.046 1.00 77.44 181 TRP A O 1
ATOM 1366 N N . PRO A 1 182 ? 11.660 3.301 -18.341 1.00 75.19 182 PRO A N 1
ATOM 1367 C CA . PRO A 1 182 ? 12.181 4.632 -18.654 1.00 75.19 182 PRO A CA 1
ATOM 1368 C C . PRO A 1 182 ? 13.710 4.720 -18.561 1.00 75.19 182 PRO A C 1
ATOM 1370 O O . PRO A 1 182 ? 14.336 5.361 -19.401 1.00 75.19 182 PRO A O 1
ATOM 1373 N N . LEU A 1 183 ? 14.324 4.040 -17.584 1.00 77.19 183 LEU A N 1
ATOM 1374 C CA . LEU A 1 183 ? 15.783 4.012 -17.426 1.00 77.19 183 LEU A CA 1
ATOM 1375 C C . LEU A 1 183 ? 16.448 3.240 -18.569 1.00 77.19 183 LEU A C 1
ATOM 1377 O O . LEU A 1 183 ? 17.431 3.705 -19.143 1.00 77.19 183 LEU A O 1
ATOM 1381 N N . ILE A 1 184 ? 15.877 2.090 -18.935 1.00 82.25 184 ILE A N 1
ATOM 1382 C CA . ILE A 1 184 ? 16.344 1.287 -20.072 1.00 82.25 184 ILE A CA 1
ATOM 1383 C C . ILE A 1 184 ? 16.197 2.080 -21.378 1.00 82.25 184 ILE A C 1
ATOM 1385 O O . ILE A 1 184 ? 17.131 2.127 -22.175 1.00 82.25 184 ILE A O 1
ATOM 1389 N N . GLY A 1 185 ? 15.056 2.744 -21.582 1.00 80.56 185 GLY A N 1
ATOM 1390 C CA . GLY A 1 185 ? 14.785 3.560 -22.765 1.00 80.56 185 GLY A CA 1
ATOM 1391 C C . GLY A 1 185 ? 15.749 4.738 -22.904 1.00 80.56 185 GLY A C 1
ATOM 1392 O O . GLY A 1 185 ? 16.303 4.949 -23.982 1.00 80.56 185 GLY A O 1
ATOM 1393 N N . ALA A 1 186 ? 16.021 5.458 -21.812 1.00 83.62 186 ALA A N 1
ATOM 1394 C CA . ALA A 1 186 ? 17.014 6.530 -21.799 1.00 83.62 186 ALA A CA 1
ATOM 1395 C C . ALA A 1 186 ? 18.423 6.001 -22.119 1.00 83.62 186 ALA A C 1
ATOM 1397 O O . ALA A 1 186 ? 19.124 6.575 -22.952 1.00 83.62 186 ALA A O 1
ATOM 1398 N N . GLY A 1 187 ? 18.816 4.870 -21.521 1.00 86.31 187 GLY A N 1
ATOM 1399 C CA . GLY A 1 187 ? 20.096 4.221 -21.808 1.00 86.31 187 GLY A CA 1
ATOM 1400 C C . GLY A 1 187 ? 20.240 3.805 -23.276 1.00 86.31 187 GLY A C 1
ATOM 1401 O O . GLY A 1 187 ? 21.284 4.044 -23.882 1.00 86.31 187 GLY A O 1
ATOM 1402 N N . ALA A 1 188 ? 19.181 3.251 -23.873 1.00 89.81 188 A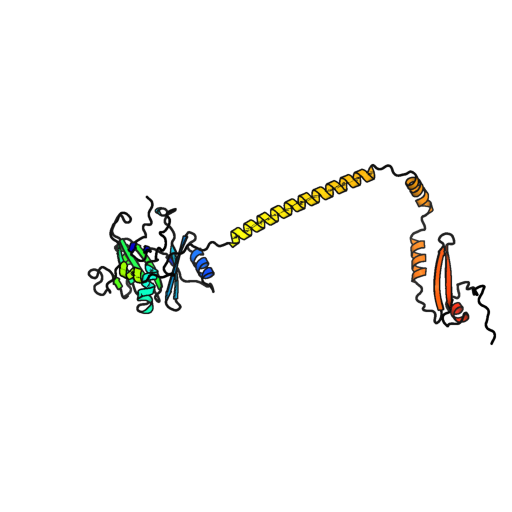LA A N 1
ATOM 1403 C CA . ALA A 1 188 ? 19.153 2.884 -25.287 1.00 89.81 188 ALA A CA 1
ATOM 1404 C C . ALA A 1 188 ? 19.240 4.110 -26.215 1.00 89.81 188 ALA A C 1
ATOM 1406 O O . ALA A 1 188 ? 19.968 4.090 -27.204 1.00 89.81 188 ALA A O 1
ATOM 1407 N N . ALA A 1 189 ? 18.552 5.208 -25.892 1.00 90.62 189 ALA A N 1
ATOM 1408 C CA . ALA A 1 189 ? 18.633 6.440 -26.677 1.00 90.62 189 ALA A CA 1
ATOM 1409 C C . ALA A 1 189 ? 20.050 7.042 -26.662 1.00 90.62 189 ALA A C 1
ATOM 1411 O O . ALA A 1 189 ? 20.558 7.477 -27.701 1.00 90.62 189 ALA A O 1
ATOM 1412 N N . VAL A 1 190 ? 20.716 7.023 -25.502 1.00 92.94 190 VAL A N 1
ATOM 1413 C CA . VAL A 1 190 ? 22.107 7.478 -25.369 1.00 92.94 190 VAL A CA 1
ATOM 1414 C C . VAL A 1 190 ? 23.047 6.586 -26.179 1.00 92.94 190 VAL A C 1
ATOM 1416 O O . VAL A 1 190 ? 23.875 7.104 -26.929 1.00 92.94 190 VAL A O 1
ATOM 1419 N N . SER A 1 191 ? 22.908 5.260 -26.091 1.00 92.00 191 SER A N 1
ATOM 1420 C CA . SER A 1 191 ? 23.789 4.341 -26.822 1.00 92.00 191 SER A CA 1
ATOM 1421 C C . SER A 1 191 ? 23.625 4.460 -28.339 1.00 92.00 191 SER A C 1
ATOM 1423 O O . SER A 1 191 ? 24.629 4.520 -29.049 1.00 92.00 191 SER A O 1
ATOM 1425 N N . ILE A 1 192 ? 22.390 4.592 -28.834 1.00 93.62 192 ILE A N 1
ATOM 1426 C CA . ILE A 1 192 ? 22.103 4.846 -30.254 1.00 93.62 192 ILE A CA 1
ATOM 1427 C C . ILE A 1 192 ? 22.725 6.173 -30.702 1.00 93.62 192 ILE A C 1
ATOM 1429 O O . ILE A 1 192 ? 23.361 6.223 -31.753 1.00 93.62 192 ILE A O 1
ATOM 1433 N N . SER A 1 193 ? 22.603 7.234 -29.900 1.00 91.19 193 SER A N 1
ATOM 1434 C CA . SER A 1 193 ? 23.169 8.548 -30.234 1.00 91.19 193 SER A CA 1
ATOM 1435 C C . SER A 1 193 ? 24.697 8.505 -30.337 1.00 91.19 193 SER A C 1
ATOM 1437 O O . SER A 1 193 ? 25.274 9.031 -31.290 1.00 91.19 193 SER A O 1
ATOM 1439 N N . VAL A 1 194 ? 25.363 7.826 -29.397 1.00 94.00 194 VAL A N 1
ATOM 1440 C CA . VAL A 1 194 ? 26.824 7.647 -29.412 1.00 94.00 194 VAL A CA 1
ATOM 1441 C C . VAL A 1 194 ? 27.261 6.789 -30.602 1.00 94.00 194 VAL A C 1
ATOM 1443 O O . VAL A 1 194 ? 28.219 7.140 -31.292 1.00 94.00 194 VAL A O 1
ATOM 1446 N N . ALA A 1 195 ? 26.545 5.700 -30.894 1.00 93.00 195 ALA A N 1
ATOM 1447 C CA . ALA A 1 195 ? 26.833 4.842 -32.042 1.00 93.00 195 ALA A CA 1
ATOM 1448 C C . ALA A 1 195 ? 26.670 5.587 -33.378 1.00 93.00 195 ALA A C 1
ATOM 1450 O O . ALA A 1 195 ? 27.527 5.470 -34.259 1.00 93.00 195 ALA A O 1
ATOM 1451 N N . ALA A 1 196 ? 25.614 6.395 -33.517 1.00 92.19 196 ALA A N 1
ATOM 1452 C CA . ALA A 1 196 ? 25.383 7.230 -34.692 1.00 92.19 196 ALA A CA 1
ATOM 1453 C C . ALA A 1 196 ? 26.495 8.275 -34.869 1.00 92.19 196 ALA A C 1
ATOM 1455 O O . ALA A 1 196 ? 27.026 8.430 -35.969 1.00 92.19 196 ALA A O 1
ATOM 1456 N N . TRP A 1 197 ? 26.909 8.935 -33.783 1.00 93.06 197 TRP A N 1
ATOM 1457 C CA . TRP A 1 197 ? 28.002 9.908 -33.814 1.00 93.06 197 TRP A CA 1
ATOM 1458 C C . TRP A 1 197 ? 29.343 9.275 -34.212 1.00 93.06 197 TRP A C 1
ATOM 1460 O O . TRP A 1 197 ? 30.025 9.787 -35.102 1.00 93.06 197 TRP A O 1
ATOM 1470 N N . MET A 1 198 ? 29.703 8.130 -33.619 1.00 93.88 198 MET A N 1
ATOM 1471 C CA . MET A 1 198 ? 30.928 7.405 -33.984 1.00 93.88 198 MET A CA 1
ATOM 1472 C C . MET A 1 198 ? 30.907 6.939 -35.444 1.00 93.88 198 MET A C 1
ATOM 1474 O O . MET A 1 198 ? 31.910 7.069 -36.147 1.00 93.88 198 MET A O 1
ATOM 1478 N N . SER A 1 199 ? 29.761 6.446 -35.922 1.00 91.06 199 SER A N 1
ATOM 1479 C CA . SER A 1 199 ? 29.594 6.030 -37.320 1.00 91.06 199 SER A CA 1
ATOM 1480 C C . SER A 1 199 ? 29.750 7.214 -38.279 1.00 91.06 199 SER A C 1
ATOM 1482 O O . SER A 1 199 ? 30.451 7.103 -39.284 1.00 91.06 199 SER A O 1
ATOM 1484 N N . GLY A 1 200 ? 29.180 8.375 -37.938 1.00 91.62 200 GLY A N 1
ATOM 1485 C CA . GLY A 1 200 ? 29.357 9.614 -38.696 1.00 91.62 200 GLY A CA 1
ATOM 1486 C C . GLY A 1 200 ? 30.819 10.060 -38.762 1.00 91.62 200 GLY A C 1
ATOM 1487 O O . GLY A 1 200 ? 31.320 10.370 -39.842 1.00 91.62 200 GLY A O 1
ATOM 1488 N N . GLN A 1 201 ? 31.547 10.019 -37.639 1.00 90.69 201 GLN A N 1
ATOM 1489 C CA . GLN A 1 201 ? 32.985 10.315 -37.639 1.00 90.69 201 GLN A CA 1
ATOM 1490 C C . GLN A 1 201 ? 33.777 9.363 -38.536 1.00 90.69 201 GLN A C 1
ATOM 1492 O O . GLN A 1 201 ? 34.680 9.802 -39.249 1.00 90.69 201 GLN A O 1
ATOM 1497 N N . HIS A 1 202 ? 33.459 8.069 -38.501 1.00 90.50 202 HIS A N 1
ATOM 1498 C CA . HIS A 1 202 ? 34.139 7.083 -39.330 1.00 90.50 202 HIS A CA 1
ATOM 1499 C C . HIS A 1 202 ? 33.910 7.350 -40.823 1.00 90.50 202 HIS A C 1
ATOM 1501 O O . HIS A 1 202 ? 34.873 7.387 -41.587 1.00 90.50 202 HIS A O 1
ATOM 1507 N N . LEU A 1 203 ? 32.666 7.629 -41.225 1.00 91.00 203 LEU A N 1
ATOM 1508 C CA . LEU A 1 203 ? 32.332 7.976 -42.609 1.00 91.00 203 LEU A CA 1
ATOM 1509 C C . LEU A 1 203 ? 33.059 9.244 -43.074 1.00 91.00 203 LEU A C 1
ATOM 1511 O O . LEU A 1 203 ? 33.659 9.241 -44.146 1.00 91.00 203 LEU A O 1
ATOM 1515 N N . HIS A 1 204 ? 33.100 10.292 -42.246 1.00 89.44 204 HIS A N 1
ATOM 1516 C CA . HIS A 1 204 ? 33.835 11.515 -42.576 1.00 89.44 204 HIS A CA 1
ATOM 1517 C C . HIS A 1 204 ? 35.339 11.284 -42.755 1.00 89.44 204 HIS A C 1
ATOM 1519 O O . HIS A 1 204 ? 35.939 11.889 -43.644 1.00 89.44 204 HIS A O 1
ATOM 1525 N N . ARG A 1 205 ? 35.951 10.405 -41.950 1.00 88.00 205 ARG A N 1
ATOM 1526 C CA . ARG A 1 205 ? 37.364 10.026 -42.117 1.00 88.00 205 ARG A CA 1
ATOM 1527 C C . ARG A 1 205 ? 37.588 9.288 -43.436 1.00 88.00 205 ARG A C 1
ATOM 1529 O O . ARG A 1 205 ? 38.459 9.682 -44.200 1.00 88.00 205 ARG A O 1
ATOM 1536 N N . VAL A 1 206 ? 36.750 8.298 -43.748 1.00 88.50 206 VAL A N 1
ATOM 1537 C CA . VAL A 1 206 ? 36.834 7.544 -45.012 1.00 88.50 206 VAL A CA 1
ATOM 1538 C C . VAL A 1 206 ? 36.663 8.460 -46.228 1.00 88.50 206 VAL A C 1
ATOM 1540 O O . VAL A 1 206 ? 37.383 8.321 -47.217 1.00 88.50 206 VAL A O 1
ATOM 1543 N N . ASP A 1 207 ? 35.739 9.418 -46.170 1.00 86.56 207 ASP A N 1
ATOM 1544 C CA . ASP A 1 207 ? 35.540 10.381 -47.254 1.00 86.56 207 ASP A CA 1
ATOM 1545 C C . ASP A 1 207 ? 36.712 11.358 -47.392 1.00 86.56 207 ASP A C 1
ATOM 1547 O O . ASP A 1 207 ? 37.094 11.697 -48.516 1.00 86.56 207 ASP A O 1
ATOM 1551 N N . ALA A 1 208 ? 37.314 11.789 -46.280 1.00 86.75 208 ALA A N 1
ATOM 1552 C CA . ALA A 1 208 ? 38.528 12.598 -46.304 1.00 86.75 208 ALA A CA 1
ATOM 1553 C C . ALA A 1 208 ? 39.688 11.832 -46.962 1.00 86.75 208 ALA A C 1
ATOM 1555 O O . ALA A 1 208 ? 40.306 12.352 -47.892 1.00 86.75 208 ALA A O 1
ATOM 1556 N N . ASP A 1 209 ? 39.908 10.573 -46.577 1.00 85.19 209 ASP A N 1
ATOM 1557 C CA . ASP A 1 209 ? 40.953 9.716 -47.149 1.00 85.19 209 ASP A CA 1
ATOM 1558 C C . ASP A 1 209 ? 40.741 9.488 -48.652 1.00 85.19 209 ASP A C 1
ATOM 1560 O O . ASP A 1 209 ? 41.675 9.589 -49.452 1.00 85.19 209 ASP A O 1
ATOM 1564 N N . ARG A 1 210 ? 39.491 9.255 -49.077 1.00 82.25 210 ARG A N 1
ATOM 1565 C CA . ARG A 1 210 ? 39.137 9.125 -50.500 1.00 82.25 210 ARG A CA 1
ATOM 1566 C C . ARG A 1 210 ? 39.430 10.397 -51.289 1.00 82.25 210 ARG A C 1
ATOM 1568 O O . ARG A 1 210 ? 39.926 10.301 -52.412 1.00 82.25 210 ARG A O 1
ATOM 1575 N N . ARG A 1 211 ? 39.135 11.575 -50.730 1.00 84.00 211 ARG A N 1
ATOM 1576 C CA . ARG A 1 211 ? 39.415 12.870 -51.375 1.00 84.00 211 ARG A CA 1
ATOM 1577 C C . ARG A 1 211 ? 40.912 13.127 -51.491 1.00 84.00 211 ARG A C 1
ATOM 1579 O O . ARG A 1 211 ? 41.356 13.545 -52.556 1.00 84.00 211 ARG A O 1
ATOM 1586 N N . VAL A 1 212 ? 41.687 12.822 -50.449 1.00 80.94 212 VAL A N 1
ATOM 1587 C CA . VAL A 1 212 ? 43.155 12.917 -50.482 1.00 80.94 212 VAL A CA 1
ATOM 1588 C C . VAL A 1 212 ? 43.729 11.972 -51.540 1.00 80.94 212 VAL A C 1
ATOM 1590 O O . VAL A 1 212 ? 44.528 12.400 -52.369 1.00 80.94 212 VAL A O 1
ATOM 1593 N N . ALA A 1 213 ? 43.268 10.720 -51.592 1.00 76.38 213 ALA A N 1
ATOM 1594 C CA . ALA A 1 213 ? 43.704 9.758 -52.603 1.00 76.38 213 ALA A CA 1
ATOM 1595 C C . ALA A 1 213 ? 43.320 10.182 -54.034 1.00 76.38 213 ALA A C 1
ATOM 1597 O O . ALA A 1 213 ? 44.102 9.996 -54.964 1.00 76.38 213 ALA A O 1
ATOM 1598 N N . ALA A 1 214 ? 42.133 10.762 -54.232 1.00 77.00 214 ALA A N 1
ATOM 1599 C CA . ALA A 1 214 ? 41.713 11.286 -55.530 1.00 77.00 214 ALA A CA 1
ATOM 1600 C C . ALA A 1 214 ? 42.553 12.500 -55.963 1.00 77.00 214 ALA A C 1
ATOM 1602 O O . ALA A 1 214 ? 42.977 12.560 -57.116 1.00 77.00 214 ALA A O 1
ATOM 1603 N N . ALA A 1 215 ? 42.841 13.425 -55.043 1.00 74.69 215 ALA A N 1
ATOM 1604 C CA . ALA A 1 215 ? 43.710 14.571 -55.301 1.00 74.69 215 ALA A CA 1
ATOM 1605 C C . ALA A 1 215 ? 45.148 14.135 -55.629 1.00 74.69 215 ALA A C 1
ATOM 1607 O O . ALA A 1 215 ? 45.744 14.661 -56.565 1.00 74.69 215 ALA A O 1
ATOM 1608 N N . ALA A 1 216 ? 45.674 13.123 -54.929 1.00 69.62 216 ALA A N 1
ATOM 1609 C CA . ALA A 1 216 ? 46.985 12.547 -55.218 1.00 69.62 216 ALA A CA 1
ATOM 1610 C C . ALA A 1 216 ? 47.054 11.928 -56.626 1.00 69.62 216 ALA A C 1
ATOM 1612 O O . ALA A 1 216 ? 48.016 12.171 -57.344 1.00 69.62 216 ALA A O 1
ATOM 1613 N N . ARG A 1 217 ? 46.014 11.199 -57.067 1.00 64.56 217 ARG A N 1
ATOM 1614 C CA . ARG A 1 217 ? 45.943 10.655 -58.441 1.00 64.56 217 ARG A CA 1
ATOM 1615 C C . ARG A 1 217 ? 45.854 11.739 -59.514 1.00 64.56 217 ARG A C 1
ATOM 1617 O O . ARG A 1 217 ? 46.379 11.548 -60.601 1.00 64.56 217 ARG A O 1
ATOM 1624 N N . ALA A 1 218 ? 45.171 12.849 -59.235 1.00 64.69 218 ALA A N 1
ATOM 1625 C CA . ALA A 1 218 ? 45.059 13.963 -60.178 1.00 64.69 218 ALA A CA 1
ATOM 1626 C C . ALA A 1 218 ? 46.369 14.761 -60.313 1.00 64.69 218 ALA A C 1
ATOM 1628 O O . ALA A 1 218 ? 46.611 15.364 -61.356 1.00 64.69 218 ALA A O 1
ATOM 1629 N N . ALA A 1 219 ? 47.200 14.768 -59.267 1.00 63.34 219 ALA A N 1
ATOM 1630 C CA . ALA A 1 219 ? 48.506 15.424 -59.255 1.00 63.34 219 ALA A CA 1
ATOM 1631 C C . ALA A 1 219 ? 49.639 14.553 -59.833 1.00 63.34 219 ALA A C 1
ATOM 1633 O O . ALA A 1 219 ? 50.747 15.055 -60.024 1.00 63.34 219 ALA A O 1
ATOM 1634 N N . ASP A 1 220 ? 49.379 13.271 -60.106 1.00 52.03 220 ASP A N 1
ATOM 1635 C CA . ASP A 1 220 ? 50.356 12.353 -60.687 1.00 52.03 220 ASP A CA 1
ATOM 1636 C C . ASP A 1 220 ? 50.521 12.662 -62.192 1.00 52.03 220 ASP A C 1
ATOM 1638 O O . ASP A 1 220 ? 49.532 12.635 -62.937 1.00 52.03 220 ASP A O 1
ATOM 1642 N N . PRO A 1 221 ? 51.724 13.025 -62.679 1.00 57.53 221 PRO A N 1
ATOM 1643 C CA . PRO A 1 221 ? 51.918 13.379 -64.079 1.00 57.53 221 PRO A CA 1
ATOM 1644 C C . PRO A 1 221 ? 51.615 12.180 -64.983 1.00 57.53 221 PRO A C 1
ATOM 1646 O O . PRO A 1 221 ? 52.314 11.168 -64.959 1.00 57.53 221 PRO A O 1
ATOM 1649 N N . VAL A 1 222 ? 50.582 12.315 -65.823 1.00 55.59 222 VAL A N 1
ATOM 1650 C CA . VAL A 1 222 ? 50.186 11.291 -66.799 1.00 55.59 222 VAL A CA 1
ATOM 1651 C C . VAL A 1 222 ? 51.403 10.914 -67.654 1.00 55.59 222 VAL A C 1
ATOM 1653 O O . VAL A 1 222 ? 51.961 11.777 -68.343 1.00 55.59 222 VAL A O 1
ATOM 1656 N N . PRO A 1 223 ? 51.838 9.641 -67.650 1.00 52.97 223 PRO A N 1
ATOM 1657 C CA . PRO A 1 223 ? 52.980 9.224 -68.444 1.00 52.97 223 PRO A CA 1
ATOM 1658 C C . PRO A 1 223 ? 52.721 9.479 -69.933 1.00 52.97 223 PRO A C 1
ATOM 1660 O O . PRO A 1 223 ? 51.635 9.196 -70.442 1.00 52.97 223 PRO A O 1
ATOM 1663 N N . ARG A 1 224 ? 53.740 9.965 -70.654 1.00 49.00 224 ARG A N 1
ATOM 1664 C CA . ARG A 1 224 ? 53.672 10.354 -72.080 1.00 49.00 224 ARG A CA 1
ATOM 1665 C C . ARG A 1 224 ? 52.993 9.330 -73.006 1.00 49.00 224 ARG A C 1
ATOM 1667 O O . ARG A 1 224 ? 52.449 9.724 -74.033 1.00 49.00 224 ARG A O 1
ATOM 1674 N N . TYR A 1 225 ? 52.985 8.044 -72.652 1.00 46.34 225 TYR A N 1
ATOM 1675 C CA . TYR A 1 225 ? 52.350 6.995 -73.452 1.00 46.34 225 TYR A CA 1
ATOM 1676 C C . TYR A 1 225 ? 50.808 7.044 -73.437 1.00 46.34 225 TYR A C 1
ATOM 1678 O O . TYR A 1 225 ? 50.195 6.690 -74.439 1.00 46.34 225 TYR A O 1
ATOM 1686 N N . LEU A 1 226 ? 50.161 7.539 -72.372 1.00 55.44 226 LEU A N 1
ATOM 1687 C CA . LEU A 1 226 ? 48.695 7.686 -72.333 1.00 55.44 226 LEU A CA 1
ATOM 1688 C C . LEU A 1 226 ? 48.207 8.906 -73.128 1.00 55.44 226 LEU A C 1
ATOM 1690 O O . LEU A 1 226 ? 47.151 8.847 -73.751 1.00 55.44 226 LEU A O 1
ATOM 1694 N N . ALA A 1 227 ? 49.002 9.978 -73.183 1.00 56.44 227 ALA A N 1
ATOM 1695 C CA . ALA A 1 227 ? 48.732 11.117 -74.064 1.00 56.44 227 ALA A CA 1
ATOM 1696 C C . ALA A 1 227 ? 48.865 10.731 -75.551 1.00 56.44 227 ALA A C 1
ATOM 1698 O O . ALA A 1 227 ? 48.075 11.178 -76.380 1.00 56.44 227 ALA A O 1
ATOM 1699 N N . ALA A 1 228 ? 49.814 9.846 -75.878 1.00 56.09 228 ALA A N 1
ATOM 1700 C CA . ALA A 1 228 ? 49.932 9.260 -77.214 1.00 56.09 228 ALA A CA 1
ATOM 1701 C C . ALA A 1 228 ? 48.739 8.342 -77.557 1.00 56.09 228 ALA A C 1
ATOM 1703 O O . ALA A 1 228 ? 48.269 8.350 -78.692 1.00 56.09 228 ALA A O 1
ATOM 1704 N N . LEU A 1 229 ? 48.200 7.613 -76.571 1.00 54.19 229 LEU A N 1
ATOM 1705 C CA . LEU A 1 229 ? 47.015 6.768 -76.746 1.00 54.19 229 LEU A CA 1
ATOM 1706 C C . LEU A 1 229 ? 45.734 7.591 -76.989 1.00 54.19 229 LEU A C 1
ATOM 1708 O O . LEU A 1 229 ? 44.920 7.220 -77.831 1.00 54.19 229 LEU A O 1
ATOM 1712 N N . ALA A 1 230 ? 45.575 8.731 -76.308 1.00 58.00 230 ALA A N 1
ATOM 1713 C CA . ALA A 1 230 ? 44.448 9.645 -76.519 1.00 58.00 230 ALA A CA 1
ATOM 1714 C C . ALA A 1 230 ? 44.459 10.282 -77.924 1.00 58.00 230 ALA A C 1
ATOM 1716 O O . ALA A 1 230 ? 43.401 10.490 -78.512 1.00 58.00 230 ALA A O 1
ATOM 1717 N N . GLY A 1 231 ? 45.648 10.533 -78.491 1.00 59.72 231 GLY A N 1
ATOM 1718 C CA . GLY A 1 231 ? 45.806 11.015 -79.868 1.00 59.72 231 GLY A CA 1
ATOM 1719 C C . GLY A 1 231 ? 45.509 9.963 -80.944 1.00 59.72 231 GLY A C 1
ATOM 1720 O O . GLY A 1 231 ? 45.071 10.324 -82.028 1.00 59.72 231 GLY A O 1
ATOM 1721 N N . GLN A 1 232 ? 45.695 8.669 -80.651 1.00 56.84 232 GLN A N 1
ATOM 1722 C CA . GLN A 1 232 ? 45.352 7.568 -81.569 1.00 56.84 232 GLN A CA 1
ATOM 1723 C C . GLN A 1 232 ? 43.914 7.049 -81.413 1.00 56.84 232 GLN A C 1
ATOM 1725 O O . GLN A 1 232 ? 43.430 6.298 -82.259 1.00 56.84 232 GLN A O 1
ATOM 1730 N N . GLN A 1 233 ? 43.202 7.449 -80.356 1.00 55.00 233 GLN A N 1
ATOM 1731 C CA . GLN A 1 233 ? 41.836 6.997 -80.093 1.00 55.00 233 GLN A CA 1
ATOM 1732 C C . GLN A 1 233 ? 40.820 7.494 -81.132 1.00 55.00 233 GLN A C 1
ATOM 1734 O O . GLN A 1 233 ? 39.837 6.797 -81.380 1.00 55.00 233 GLN A O 1
ATOM 1739 N N . SER A 1 234 ? 41.054 8.643 -81.780 1.00 55.06 234 SER A N 1
ATOM 1740 C CA . SER A 1 234 ? 40.197 9.126 -82.874 1.00 55.06 234 SER A CA 1
ATOM 1741 C C . SER A 1 234 ? 40.271 8.228 -84.113 1.00 55.06 234 SER A C 1
ATOM 1743 O O . SER A 1 234 ? 39.249 8.015 -84.765 1.00 55.06 234 SER A O 1
ATOM 1745 N N . ASP A 1 235 ? 41.435 7.623 -84.370 1.00 55.81 235 ASP A N 1
ATOM 1746 C CA . ASP A 1 235 ? 41.683 6.738 -85.520 1.00 55.81 235 ASP A CA 1
ATOM 1747 C C . ASP A 1 235 ? 41.241 5.282 -85.271 1.00 55.81 235 ASP A C 1
ATOM 1749 O O . ASP A 1 235 ? 41.179 4.479 -86.201 1.00 55.81 235 ASP A O 1
ATOM 1753 N N . MET A 1 236 ? 40.887 4.932 -84.028 1.00 51.84 236 MET A N 1
ATOM 1754 C CA . MET A 1 236 ? 40.374 3.608 -83.641 1.00 51.84 236 MET A CA 1
ATOM 1755 C C . MET A 1 236 ? 38.855 3.566 -83.419 1.00 51.84 236 MET A C 1
ATOM 1757 O O . MET A 1 236 ? 38.329 2.581 -82.894 1.00 51.84 236 MET A O 1
ATOM 1761 N N . THR A 1 237 ? 38.116 4.601 -83.826 1.00 53.47 237 THR A N 1
ATOM 1762 C CA . THR A 1 237 ? 36.651 4.594 -83.726 1.00 53.47 237 THR A CA 1
ATOM 1763 C C . THR A 1 237 ? 36.034 3.719 -84.821 1.00 53.47 237 THR A C 1
ATOM 1765 O O . THR A 1 237 ? 35.580 4.180 -85.864 1.00 53.47 237 THR A O 1
ATOM 1768 N N . ALA A 1 238 ? 35.978 2.409 -84.580 1.00 57.91 238 ALA A N 1
ATOM 1769 C CA . ALA A 1 238 ? 34.967 1.587 -85.229 1.00 57.91 238 ALA A CA 1
ATOM 1770 C C . ALA A 1 238 ? 33.595 2.141 -84.813 1.00 57.91 238 ALA A C 1
ATOM 1772 O O . ALA A 1 238 ? 33.272 2.155 -83.623 1.00 57.91 238 ALA A O 1
ATOM 1773 N N . ASP A 1 239 ? 32.813 2.640 -85.775 1.00 60.19 239 ASP A N 1
ATOM 1774 C CA . ASP A 1 239 ? 31.483 3.191 -85.507 1.00 60.19 239 ASP A CA 1
ATOM 1775 C C . ASP A 1 239 ? 30.660 2.161 -84.713 1.00 60.19 239 ASP A C 1
ATOM 1777 O O . ASP A 1 239 ? 30.612 0.975 -85.062 1.00 60.19 239 ASP A O 1
ATOM 1781 N N . ARG A 1 240 ? 30.041 2.611 -83.614 1.00 54.16 240 ARG A N 1
ATOM 1782 C CA . ARG A 1 240 ? 29.261 1.784 -82.681 1.00 54.16 240 ARG A CA 1
ATOM 1783 C C . ARG A 1 240 ? 28.180 1.000 -83.423 1.00 54.16 240 ARG A C 1
ATOM 1785 O O . ARG A 1 240 ? 27.883 -0.128 -83.034 1.00 54.16 240 ARG A O 1
ATOM 1792 N N . ALA A 1 241 ? 27.629 1.564 -84.498 1.00 58.69 241 ALA A N 1
ATOM 1793 C CA . ALA A 1 241 ? 26.682 0.871 -85.365 1.00 58.69 241 ALA A CA 1
ATOM 1794 C C . ALA A 1 241 ? 27.295 -0.388 -86.006 1.00 58.69 241 ALA A C 1
ATOM 1796 O O . ALA A 1 241 ? 26.657 -1.438 -86.026 1.00 58.69 241 ALA A O 1
ATOM 1797 N N . THR A 1 242 ? 28.554 -0.318 -86.438 1.00 61.84 242 THR A N 1
ATOM 1798 C CA . THR A 1 242 ? 29.302 -1.424 -87.058 1.00 61.84 242 THR A CA 1
ATOM 1799 C C . THR A 1 242 ? 29.609 -2.540 -86.063 1.00 61.84 242 THR A C 1
ATOM 1801 O O . THR A 1 242 ? 29.442 -3.714 -86.380 1.00 61.84 242 THR A O 1
ATOM 1804 N N . LEU A 1 243 ? 29.999 -2.188 -84.833 1.00 58.16 243 LEU A N 1
ATOM 1805 C CA . LEU A 1 243 ? 30.237 -3.168 -83.766 1.00 58.16 243 LEU A CA 1
ATOM 1806 C C . LEU A 1 243 ? 28.941 -3.855 -83.318 1.00 58.16 243 LEU A C 1
ATOM 1808 O O . LEU A 1 243 ? 28.924 -5.064 -83.104 1.00 58.16 243 LEU A O 1
ATOM 1812 N N . VAL A 1 244 ? 27.841 -3.104 -83.211 1.00 62.34 244 VAL A N 1
ATOM 1813 C CA . VAL A 1 244 ? 26.525 -3.663 -82.867 1.00 62.34 244 VAL A CA 1
ATOM 1814 C C . VAL A 1 244 ? 25.972 -4.532 -84.001 1.00 62.34 244 VAL A C 1
ATOM 1816 O O . VAL A 1 244 ? 25.356 -5.557 -83.716 1.00 62.34 244 VAL A O 1
ATOM 1819 N N . ALA A 1 245 ? 26.205 -4.169 -85.266 1.00 63.56 245 ALA A N 1
ATOM 1820 C CA . ALA A 1 245 ? 25.842 -4.994 -86.418 1.00 63.56 245 ALA A CA 1
ATOM 1821 C C . ALA A 1 245 ? 26.631 -6.311 -86.434 1.00 63.56 245 ALA A C 1
ATOM 1823 O O . ALA A 1 245 ? 26.017 -7.372 -86.487 1.00 63.56 245 ALA A O 1
ATOM 1824 N N . ALA A 1 246 ? 27.956 -6.257 -86.267 1.00 60.41 246 ALA A N 1
ATOM 1825 C CA . ALA A 1 246 ? 28.803 -7.448 -86.205 1.00 60.41 246 ALA A CA 1
ATOM 1826 C C . ALA A 1 246 ? 28.443 -8.360 -85.016 1.00 60.41 246 ALA A C 1
ATOM 1828 O O . ALA A 1 246 ? 28.345 -9.574 -85.170 1.00 60.41 246 ALA A O 1
ATOM 1829 N N . ALA A 1 247 ? 28.167 -7.789 -83.837 1.00 58.16 247 ALA A N 1
ATOM 1830 C CA . ALA A 1 247 ? 27.723 -8.562 -82.677 1.00 58.16 247 ALA A CA 1
ATOM 1831 C C . ALA A 1 247 ? 26.337 -9.195 -82.898 1.00 58.16 247 ALA A C 1
ATOM 1833 O O . ALA A 1 247 ? 26.124 -10.354 -82.548 1.00 58.16 247 ALA A O 1
ATOM 1834 N N . ARG A 1 248 ? 25.386 -8.477 -83.513 1.00 61.31 248 ARG A N 1
ATOM 1835 C CA . ARG A 1 248 ? 24.083 -9.056 -83.884 1.00 61.31 248 ARG A CA 1
ATOM 1836 C C . ARG A 1 248 ? 24.213 -10.160 -84.922 1.00 61.31 248 ARG A C 1
ATOM 1838 O O . ARG A 1 248 ? 23.435 -11.102 -84.862 1.00 61.31 248 ARG A O 1
ATOM 1845 N N . GLU A 1 249 ? 25.171 -10.065 -85.834 1.00 61.94 249 GLU A N 1
ATOM 1846 C CA . GLU A 1 249 ? 25.438 -11.120 -86.806 1.00 61.94 249 GLU A CA 1
ATOM 1847 C C . GLU A 1 249 ? 26.037 -12.361 -86.130 1.00 61.94 249 GLU A C 1
ATOM 1849 O O . GLU A 1 249 ? 25.550 -13.462 -86.358 1.00 61.94 249 GLU A O 1
ATOM 1854 N N . MET A 1 250 ? 26.997 -12.198 -85.210 1.00 58.00 250 MET A N 1
ATOM 1855 C CA . MET A 1 250 ? 27.561 -13.314 -84.434 1.00 58.00 250 MET A CA 1
ATOM 1856 C C . MET A 1 250 ? 26.510 -14.045 -83.581 1.00 58.00 250 MET A C 1
ATOM 1858 O O . MET A 1 250 ? 26.528 -15.270 -83.501 1.00 58.00 250 MET A O 1
ATOM 1862 N N . PHE A 1 251 ? 25.589 -13.311 -82.944 1.00 59.41 251 PHE A N 1
ATOM 1863 C CA . PHE A 1 251 ? 24.577 -13.883 -82.039 1.00 59.41 251 PHE A CA 1
ATOM 1864 C C . PHE A 1 251 ? 23.202 -14.116 -82.695 1.00 59.41 251 PHE A C 1
ATOM 1866 O O . PHE A 1 251 ? 22.278 -14.600 -82.040 1.00 59.41 251 PHE A O 1
ATOM 1873 N N . GLY A 1 252 ? 23.050 -13.773 -83.977 1.00 56.66 252 GLY A N 1
ATOM 1874 C CA . GLY A 1 252 ? 21.812 -13.910 -84.752 1.00 56.66 252 GLY A CA 1
ATOM 1875 C C . GLY A 1 252 ? 21.620 -15.280 -85.405 1.00 56.66 252 GLY A C 1
ATOM 1876 O O . GLY A 1 252 ? 20.519 -15.580 -85.869 1.00 56.66 252 GLY A O 1
ATOM 1877 N N . TYR A 1 253 ? 22.646 -16.137 -85.410 1.00 54.41 253 TYR A N 1
ATOM 1878 C CA . TYR A 1 253 ? 22.554 -17.495 -85.948 1.00 54.41 253 TYR A CA 1
ATOM 1879 C C . TYR A 1 253 ? 21.747 -18.407 -85.016 1.00 54.41 253 TYR A C 1
ATOM 1881 O O . TYR A 1 253 ? 22.268 -19.072 -84.123 1.00 54.41 253 TYR A O 1
ATOM 1889 N N . ARG A 1 254 ? 20.433 -18.463 -85.251 1.00 50.47 254 ARG A N 1
ATOM 1890 C CA . ARG A 1 254 ? 19.551 -19.535 -84.769 1.00 50.47 254 ARG A CA 1
ATOM 1891 C C . ARG A 1 254 ? 19.520 -20.681 -85.775 1.00 50.47 254 ARG A C 1
ATOM 1893 O O . ARG A 1 254 ? 18.492 -20.921 -86.398 1.00 50.47 254 ARG A O 1
ATOM 1900 N N . THR A 1 255 ? 20.613 -21.411 -85.937 1.00 54.28 255 THR A N 1
ATOM 1901 C CA . THR A 1 255 ? 20.589 -22.630 -86.755 1.00 54.28 255 THR A CA 1
ATOM 1902 C C . THR A 1 255 ? 21.493 -23.690 -86.146 1.00 54.28 255 THR A C 1
ATOM 1904 O O . THR A 1 255 ? 22.702 -23.721 -86.344 1.00 54.28 255 THR A O 1
ATOM 1907 N N . TRP A 1 256 ? 20.883 -24.605 -85.391 1.00 58.88 256 TRP A N 1
ATOM 1908 C CA . TRP A 1 256 ? 21.444 -25.938 -85.205 1.00 58.88 256 TRP A CA 1
ATOM 1909 C C . TRP A 1 256 ? 21.481 -26.596 -86.588 1.00 58.88 256 TRP A C 1
ATOM 1911 O O . TRP A 1 256 ? 20.433 -26.970 -87.112 1.00 58.88 256 TRP A O 1
ATOM 1921 N N . ILE A 1 257 ? 22.658 -26.684 -87.210 1.00 67.00 257 ILE A N 1
ATOM 1922 C CA . ILE A 1 257 ? 22.836 -27.394 -88.482 1.00 67.00 257 ILE A CA 1
ATOM 1923 C C . ILE A 1 257 ? 23.031 -28.878 -88.141 1.00 67.00 257 ILE A C 1
ATOM 1925 O O . ILE A 1 257 ? 24.025 -29.222 -87.496 1.00 67.00 257 ILE A O 1
ATOM 1929 N N . PRO A 1 258 ? 22.100 -29.781 -88.506 1.00 63.28 258 PRO A N 1
ATOM 1930 C CA . PRO A 1 258 ? 22.187 -31.181 -88.110 1.00 63.28 258 PRO A CA 1
ATOM 1931 C C . PRO A 1 258 ? 23.516 -31.814 -88.541 1.00 63.28 258 PRO A C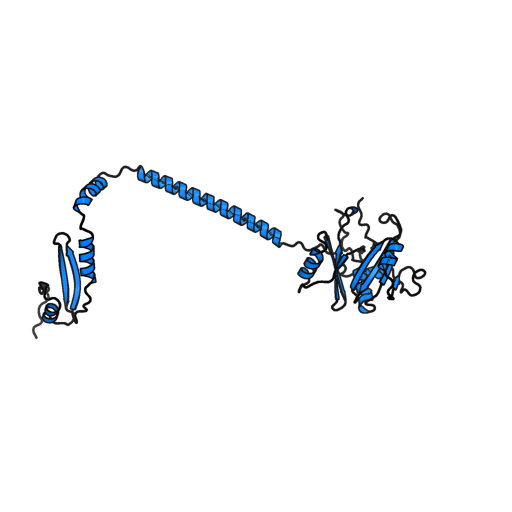 1
ATOM 1933 O O . PRO A 1 258 ? 23.865 -31.840 -89.718 1.00 63.28 258 PRO A O 1
ATOM 1936 N N . GLY A 1 259 ? 24.271 -32.325 -87.566 1.00 69.88 259 GLY A N 1
ATOM 1937 C CA . GLY A 1 259 ? 25.531 -33.017 -87.822 1.00 69.88 259 GLY A CA 1
ATOM 1938 C C . GLY A 1 259 ? 26.734 -32.115 -88.132 1.00 69.88 259 GLY A C 1
ATOM 1939 O O . GLY A 1 259 ? 27.774 -32.649 -88.528 1.00 69.88 259 GLY A O 1
ATOM 1940 N N . TRP A 1 260 ? 26.632 -30.801 -87.907 1.00 72.44 260 TRP A N 1
ATOM 1941 C CA . TRP A 1 260 ? 27.739 -29.842 -87.965 1.00 72.44 260 TRP A CA 1
ATOM 1942 C C . TRP A 1 260 ? 27.775 -28.979 -86.702 1.00 72.44 260 TRP A C 1
ATOM 1944 O O . TRP A 1 260 ? 26.741 -28.607 -86.156 1.00 72.44 260 TRP A O 1
ATOM 1954 N N . SER A 1 261 ? 28.977 -28.665 -86.224 1.00 72.69 261 SER A N 1
ATOM 1955 C CA . SER A 1 261 ? 29.182 -27.761 -85.089 1.00 72.69 261 SER A CA 1
ATOM 1956 C C . SER A 1 261 ? 30.145 -26.649 -85.476 1.00 72.69 261 SER A C 1
ATOM 1958 O O . SER A 1 261 ? 31.223 -26.947 -85.993 1.00 72.69 261 SER A O 1
ATOM 1960 N N . LEU A 1 262 ? 29.781 -25.397 -85.195 1.00 74.50 262 LEU A N 1
ATOM 1961 C CA . LEU A 1 262 ? 30.686 -24.256 -85.334 1.00 74.50 262 LEU A CA 1
ATOM 1962 C C . LEU A 1 262 ? 31.840 -24.413 -84.335 1.00 74.50 262 LEU A C 1
ATOM 1964 O O . LEU A 1 262 ? 31.599 -24.579 -83.139 1.00 74.50 262 LEU A O 1
ATOM 1968 N N . ALA A 1 263 ? 33.074 -24.408 -84.829 1.00 70.88 263 ALA A N 1
ATOM 1969 C CA . ALA A 1 263 ? 34.283 -24.566 -84.023 1.00 70.88 263 ALA A CA 1
ATOM 1970 C C . ALA A 1 263 ? 34.836 -23.204 -83.591 1.00 70.88 263 ALA A C 1
ATOM 1972 O O . ALA A 1 263 ? 35.174 -23.012 -82.424 1.00 70.88 263 ALA A O 1
ATOM 1973 N N . SER A 1 264 ? 34.891 -22.260 -84.528 1.00 72.69 264 SER A N 1
ATOM 1974 C CA . SER A 1 264 ? 35.376 -20.899 -84.314 1.00 72.69 264 SER A CA 1
ATOM 1975 C C . SER A 1 264 ? 34.672 -19.933 -85.270 1.00 72.69 264 SER A C 1
ATOM 1977 O O . SER A 1 264 ? 34.229 -20.301 -86.360 1.00 72.69 264 SER A O 1
ATOM 1979 N N . ALA A 1 265 ? 34.562 -18.679 -84.845 1.00 72.25 265 ALA A N 1
ATOM 1980 C CA . ALA A 1 265 ? 34.213 -17.567 -85.711 1.00 72.25 265 ALA A CA 1
ATOM 1981 C C . ALA A 1 265 ? 35.123 -16.395 -85.344 1.00 72.25 265 ALA A C 1
ATOM 1983 O O . ALA A 1 265 ? 35.089 -15.907 -84.214 1.00 72.25 265 ALA A O 1
ATOM 1984 N N . GLU A 1 266 ? 35.942 -15.957 -86.291 1.00 72.56 266 GLU A N 1
ATOM 1985 C CA . GLU A 1 266 ? 36.884 -14.860 -86.112 1.00 72.56 266 GLU A CA 1
ATOM 1986 C C . GLU A 1 266 ? 36.478 -13.701 -87.015 1.00 72.56 266 GLU A C 1
ATOM 1988 O O . GLU A 1 266 ? 36.366 -13.848 -88.228 1.00 72.56 266 GLU A O 1
ATOM 1993 N N . CYS A 1 267 ? 36.247 -12.527 -86.431 1.00 69.62 267 CYS A N 1
ATOM 1994 C CA . CYS A 1 267 ? 35.919 -11.327 -87.193 1.00 69.62 267 CYS A CA 1
ATOM 1995 C C . CYS A 1 267 ? 37.073 -10.334 -87.119 1.00 69.62 267 CYS A C 1
ATOM 1997 O O . CYS A 1 267 ? 37.485 -9.912 -86.038 1.00 69.62 267 CYS A O 1
ATOM 1999 N N . SER A 1 268 ? 37.575 -9.926 -88.283 1.00 64.56 268 SER A N 1
ATOM 2000 C CA . SER A 1 268 ? 38.653 -8.946 -88.379 1.00 64.56 268 SER A CA 1
ATOM 2001 C C . SER A 1 268 ? 38.088 -7.564 -88.670 1.00 64.56 268 SER A C 1
ATOM 2003 O O . SER A 1 268 ? 37.548 -7.310 -89.748 1.00 64.56 268 SER A O 1
ATOM 2005 N N . ALA A 1 269 ? 38.285 -6.629 -87.736 1.00 57.34 269 ALA A N 1
ATOM 2006 C CA . ALA A 1 269 ? 37.921 -5.224 -87.931 1.00 57.34 269 ALA A CA 1
ATOM 2007 C C . ALA A 1 269 ? 38.656 -4.589 -89.129 1.00 57.34 269 ALA A C 1
ATOM 2009 O O . ALA A 1 269 ? 38.116 -3.702 -89.788 1.00 57.34 269 ALA A O 1
ATOM 2010 N N . LYS A 1 270 ? 39.864 -5.079 -89.448 1.00 63.84 270 LYS A N 1
ATOM 2011 C CA . LYS A 1 270 ? 40.669 -4.615 -90.586 1.00 63.84 270 LYS A CA 1
ATOM 2012 C C . LYS A 1 270 ? 40.121 -5.110 -91.929 1.00 63.84 270 LYS A C 1
ATOM 2014 O O . LYS A 1 270 ? 40.144 -4.357 -92.894 1.00 63.84 270 LYS A O 1
ATOM 2019 N N . ALA A 1 271 ? 39.632 -6.351 -91.989 1.00 60.34 271 ALA A N 1
ATOM 2020 C CA . ALA A 1 271 ? 39.079 -6.942 -93.212 1.00 60.34 271 ALA A CA 1
ATOM 2021 C C . ALA A 1 271 ? 37.565 -6.710 -93.377 1.00 60.34 271 ALA A C 1
ATOM 2023 O O . ALA A 1 271 ? 37.031 -6.968 -94.450 1.00 60.34 271 ALA A O 1
ATOM 2024 N N . ARG A 1 272 ? 36.875 -6.233 -92.327 1.00 61.94 272 ARG A N 1
ATOM 2025 C CA . ARG A 1 272 ? 35.406 -6.090 -92.259 1.00 61.94 272 ARG A CA 1
ATOM 2026 C C . ARG A 1 272 ? 34.650 -7.369 -92.650 1.00 61.94 272 ARG A C 1
ATOM 2028 O O . ARG A 1 272 ? 33.549 -7.299 -93.181 1.00 61.94 272 ARG A O 1
ATOM 2035 N N . ALA A 1 273 ? 35.247 -8.523 -92.378 1.00 62.91 273 ALA A N 1
ATOM 2036 C CA . ALA A 1 273 ? 34.704 -9.833 -92.698 1.00 62.91 273 ALA A CA 1
ATOM 2037 C C . ALA A 1 273 ? 34.930 -10.792 -91.525 1.00 62.91 273 ALA A C 1
ATOM 2039 O O . ALA A 1 273 ? 35.846 -10.597 -90.715 1.00 62.91 273 ALA A O 1
ATOM 2040 N N . CYS A 1 274 ? 34.087 -11.819 -91.453 1.00 66.88 274 CYS A N 1
ATOM 2041 C CA . CYS A 1 274 ? 34.171 -12.888 -90.469 1.00 66.88 274 CYS A CA 1
ATOM 2042 C C . CYS A 1 274 ? 34.494 -14.207 -91.167 1.00 66.88 274 CYS A C 1
ATOM 2044 O O . CYS A 1 274 ? 33.797 -14.590 -92.102 1.00 66.88 274 CYS A O 1
ATOM 2046 N N . THR A 1 275 ? 35.527 -14.898 -90.703 1.00 71.56 275 THR A N 1
ATOM 2047 C CA . THR A 1 275 ? 35.862 -16.266 -91.106 1.00 71.56 275 THR A CA 1
ATOM 2048 C C . THR A 1 275 ? 35.305 -17.243 -90.079 1.00 71.56 275 THR A C 1
ATOM 2050 O O . THR A 1 275 ? 35.263 -16.941 -88.884 1.00 71.56 275 THR A O 1
ATOM 2053 N N . ARG A 1 276 ? 34.812 -18.395 -90.538 1.00 73.50 276 ARG A N 1
ATOM 2054 C CA . ARG A 1 276 ? 34.095 -19.367 -89.704 1.00 73.50 276 ARG A CA 1
ATOM 2055 C C . ARG A 1 276 ? 34.598 -20.768 -90.010 1.00 73.50 276 ARG A C 1
ATOM 2057 O O . ARG A 1 276 ? 34.575 -21.174 -91.169 1.00 73.50 276 ARG A O 1
ATOM 2064 N N . ASP A 1 277 ? 34.963 -21.508 -88.970 1.00 79.12 277 ASP A N 1
ATOM 2065 C CA . ASP A 1 277 ? 35.383 -22.900 -89.107 1.00 79.12 277 ASP A CA 1
ATOM 2066 C C . ASP A 1 277 ? 34.294 -23.832 -88.577 1.00 79.12 277 ASP A C 1
ATOM 2068 O O . ASP A 1 277 ? 33.834 -23.712 -87.436 1.00 79.12 277 ASP A O 1
ATOM 2072 N N . TRP A 1 278 ? 33.901 -24.806 -89.396 1.00 76.75 278 TRP A N 1
ATOM 2073 C CA . TRP A 1 278 ? 32.865 -25.784 -89.071 1.00 76.75 278 TRP A CA 1
ATOM 2074 C C . TRP A 1 278 ? 33.456 -27.189 -88.966 1.00 76.75 278 TRP A C 1
ATOM 2076 O O . TRP A 1 278 ? 34.181 -27.648 -89.846 1.00 76.75 278 TRP A O 1
ATOM 2086 N N . VAL A 1 279 ? 33.099 -27.912 -87.903 1.00 75.75 279 VAL A N 1
ATOM 2087 C CA . VAL A 1 279 ? 33.528 -29.299 -87.681 1.00 75.75 279 VAL A CA 1
ATOM 2088 C C . VAL A 1 279 ? 32.368 -30.253 -87.933 1.00 75.75 279 VAL A C 1
ATOM 2090 O O . VAL A 1 279 ? 31.274 -30.106 -87.378 1.00 75.75 279 VAL A O 1
ATOM 2093 N N . ARG A 1 280 ? 32.626 -31.273 -88.755 1.00 72.81 280 ARG A N 1
ATOM 2094 C CA . ARG A 1 280 ? 31.669 -32.331 -89.083 1.00 72.81 280 ARG A CA 1
ATOM 2095 C C . ARG A 1 280 ? 31.472 -33.263 -87.883 1.00 72.81 280 ARG A C 1
ATOM 2097 O O . ARG A 1 280 ? 32.427 -33.849 -87.382 1.00 72.81 280 ARG A O 1
ATOM 2104 N N . ARG A 1 281 ? 30.224 -33.437 -87.444 1.00 68.06 281 ARG A N 1
ATOM 2105 C CA . ARG A 1 281 ? 29.815 -34.367 -86.369 1.00 68.06 281 ARG A CA 1
ATOM 2106 C C . ARG A 1 281 ? 28.928 -35.518 -86.861 1.00 68.06 281 ARG A C 1
ATOM 2108 O O . ARG A 1 281 ? 28.695 -36.455 -86.108 1.00 68.06 281 ARG A O 1
ATOM 2115 N N . GLY A 1 282 ? 28.444 -35.456 -88.102 1.00 61.31 282 GLY A N 1
ATOM 2116 C CA . GLY A 1 282 ? 27.626 -36.512 -88.713 1.00 61.31 282 GLY A CA 1
ATOM 2117 C C . GLY A 1 282 ? 26.870 -36.128 -89.996 1.00 61.31 282 GLY A C 1
ATOM 2118 O O . GLY A 1 282 ? 26.372 -37.024 -90.666 1.00 61.31 282 GLY A O 1
ATOM 2119 N N . GLY A 1 283 ? 26.788 -34.840 -90.366 1.00 66.56 283 GLY A N 1
ATOM 2120 C CA . GLY A 1 283 ? 26.072 -34.356 -91.567 1.00 66.56 283 GLY A CA 1
ATOM 2121 C C . GLY A 1 283 ? 26.922 -34.419 -92.840 1.00 66.56 283 GLY A C 1
ATOM 2122 O O . GLY A 1 283 ? 28.103 -34.741 -92.753 1.00 66.56 283 GLY A O 1
ATOM 2123 N N . SER A 1 284 ? 26.381 -34.138 -94.030 1.00 72.12 284 SER A N 1
ATOM 2124 C CA . SER A 1 284 ? 27.176 -34.062 -95.273 1.00 72.12 284 SER A CA 1
ATOM 2125 C C . SER A 1 284 ? 27.642 -32.628 -95.574 1.00 72.12 284 SER A C 1
ATOM 2127 O O . SER A 1 284 ? 27.085 -31.668 -95.044 1.00 72.12 284 SER A O 1
ATOM 2129 N N . PHE A 1 285 ? 28.683 -32.463 -96.400 1.00 72.38 285 PHE A N 1
ATOM 2130 C CA . PHE A 1 285 ? 29.147 -31.130 -96.826 1.00 72.38 285 PHE A CA 1
ATOM 2131 C C . PHE A 1 285 ? 28.088 -30.400 -97.666 1.00 72.38 285 PHE A C 1
ATOM 2133 O O . PHE A 1 285 ? 27.912 -29.191 -97.524 1.00 72.38 285 PHE A O 1
ATOM 2140 N N . ASP A 1 286 ? 27.309 -31.143 -98.456 1.00 70.50 286 ASP A N 1
ATOM 2141 C CA . ASP A 1 286 ? 26.193 -30.592 -99.226 1.00 70.50 286 ASP A CA 1
ATOM 2142 C C . ASP A 1 286 ? 25.086 -30.030 -98.322 1.00 70.50 286 ASP A C 1
ATOM 2144 O O . ASP A 1 286 ? 24.454 -29.034 -98.673 1.00 70.50 286 ASP A O 1
ATOM 2148 N N . ASP A 1 287 ? 24.877 -30.612 -97.135 1.00 69.12 287 ASP A N 1
ATOM 2149 C CA . ASP A 1 287 ? 23.919 -30.089 -96.152 1.00 69.12 287 ASP A CA 1
ATOM 2150 C C . ASP A 1 287 ? 24.382 -28.750 -95.569 1.00 69.12 287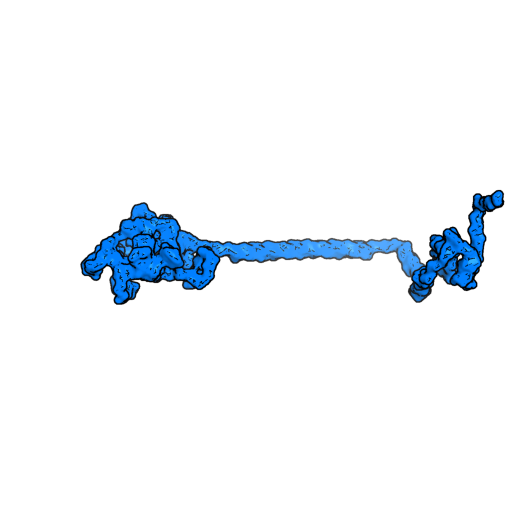 ASP A C 1
ATOM 2152 O O . ASP A 1 287 ? 23.568 -27.846 -95.387 1.00 69.12 287 ASP A O 1
ATOM 2156 N N . LEU A 1 288 ? 25.689 -28.590 -95.331 1.00 70.50 288 LEU A N 1
ATOM 2157 C CA . LEU A 1 288 ? 26.262 -27.329 -94.855 1.00 70.50 288 LEU A CA 1
ATOM 2158 C C . LEU A 1 288 ? 26.139 -26.231 -95.923 1.00 70.50 288 LEU A C 1
ATOM 2160 O O . LEU A 1 288 ? 25.693 -25.124 -95.626 1.00 70.50 288 LEU A O 1
ATOM 2164 N N . ARG A 1 289 ? 26.439 -26.561 -97.186 1.00 73.50 289 ARG A N 1
ATOM 2165 C CA . ARG A 1 289 ? 26.355 -25.622 -98.315 1.00 73.50 289 ARG A CA 1
ATOM 2166 C C . ARG A 1 289 ? 24.928 -25.167 -98.624 1.00 73.50 289 ARG A C 1
ATOM 2168 O O . ARG A 1 289 ? 24.728 -24.033 -99.045 1.00 73.50 289 ARG A O 1
ATOM 2175 N N . LYS A 1 290 ? 23.923 -26.019 -98.402 1.00 73.19 290 LYS A N 1
ATOM 2176 C CA . LYS A 1 290 ? 22.507 -25.635 -98.553 1.00 73.19 290 LYS A CA 1
ATOM 2177 C C . LYS A 1 290 ? 22.056 -24.616 -97.509 1.00 73.19 290 LYS A C 1
ATOM 2179 O O . LYS A 1 290 ? 21.206 -23.786 -97.813 1.00 73.19 290 LYS A O 1
ATOM 2184 N N . VAL A 1 291 ? 22.581 -24.707 -96.287 1.00 71.56 291 VAL A N 1
ATOM 2185 C CA . VAL A 1 291 ? 22.191 -23.821 -95.179 1.00 71.56 291 VAL A CA 1
ATOM 2186 C C . VAL A 1 291 ? 22.958 -22.496 -95.214 1.00 71.56 291 VAL A C 1
ATOM 2188 O O . VAL A 1 291 ? 22.430 -21.485 -94.760 1.00 71.56 291 VAL A O 1
ATOM 2191 N N . LEU A 1 292 ? 24.163 -22.485 -95.792 1.00 73.88 292 LEU A N 1
ATOM 2192 C CA . LEU A 1 292 ? 25.029 -21.308 -95.909 1.00 73.88 292 LEU A CA 1
ATOM 2193 C C . LEU A 1 292 ? 25.374 -21.031 -97.388 1.00 73.88 292 LEU A C 1
ATOM 2195 O O . LEU A 1 292 ? 26.515 -21.240 -97.800 1.00 73.88 292 LEU A O 1
ATOM 2199 N N . PRO A 1 293 ? 24.400 -20.595 -98.213 1.00 65.75 293 PRO A N 1
ATOM 2200 C CA . PRO A 1 293 ? 24.602 -20.419 -99.654 1.00 65.75 293 PRO A CA 1
ATOM 2201 C C . PRO A 1 293 ? 25.518 -19.238 -100.010 1.00 65.75 293 PRO A C 1
ATOM 2203 O O . PRO A 1 293 ? 26.135 -19.253 -101.073 1.00 65.75 293 PRO A O 1
ATOM 2206 N N . ASP A 1 294 ? 25.616 -18.246 -99.122 1.00 66.94 294 ASP A N 1
ATOM 2207 C CA . ASP A 1 294 ? 26.365 -17.003 -99.343 1.00 66.94 294 ASP A CA 1
ATOM 2208 C C . ASP A 1 294 ? 27.804 -17.057 -98.791 1.00 66.94 294 ASP A C 1
ATOM 2210 O O . ASP A 1 294 ? 28.575 -16.112 -98.962 1.00 66.94 294 ASP A O 1
ATOM 2214 N N . GLU A 1 295 ? 28.193 -18.160 -98.139 1.00 68.25 295 GLU A N 1
ATOM 2215 C CA . GLU A 1 295 ? 29.555 -18.365 -97.640 1.00 68.25 295 GLU A CA 1
ATOM 2216 C C . GLU A 1 295 ? 30.414 -19.142 -98.646 1.00 68.25 295 GLU A C 1
ATOM 2218 O O . GLU A 1 295 ? 30.022 -20.185 -99.175 1.00 68.25 295 GLU A O 1
ATOM 2223 N N . ALA A 1 296 ? 31.643 -18.668 -98.867 1.00 68.50 296 ALA A N 1
ATOM 2224 C CA . ALA A 1 296 ? 32.665 -19.424 -99.583 1.00 68.50 296 ALA A CA 1
ATOM 2225 C C . ALA A 1 296 ? 33.218 -20.534 -98.668 1.00 68.50 296 ALA A C 1
ATOM 2227 O O . ALA A 1 296 ? 34.198 -20.338 -97.955 1.00 68.50 296 ALA A O 1
ATOM 2228 N N . LEU A 1 297 ? 32.546 -21.689 -98.653 1.00 69.25 297 LEU A N 1
ATOM 2229 C CA . LEU A 1 297 ? 32.944 -22.853 -97.857 1.00 69.25 297 LEU A CA 1
ATOM 2230 C C . LEU A 1 297 ? 34.044 -23.657 -98.568 1.00 69.25 297 LEU A C 1
ATOM 2232 O O . LEU A 1 297 ? 33.815 -24.211 -99.645 1.00 69.25 297 LEU A O 1
ATOM 2236 N N . GLU A 1 298 ? 35.203 -23.799 -97.929 1.00 70.94 298 GLU A N 1
ATOM 2237 C CA . GLU A 1 298 ? 36.286 -24.686 -98.368 1.00 70.94 298 GLU A CA 1
ATOM 2238 C C . GLU A 1 298 ? 36.458 -25.856 -97.388 1.00 70.94 298 GLU A C 1
ATOM 2240 O O . GLU A 1 298 ? 36.402 -25.690 -96.170 1.00 70.94 298 GLU A O 1
ATOM 2245 N N . MET A 1 299 ? 36.657 -27.071 -97.910 1.00 64.62 299 MET A N 1
ATOM 2246 C CA . MET A 1 299 ? 36.894 -28.249 -97.073 1.00 64.62 299 MET A CA 1
ATOM 2247 C C . MET A 1 299 ? 38.375 -28.335 -96.703 1.00 64.62 299 MET A C 1
ATOM 2249 O O . MET A 1 299 ? 39.207 -28.744 -97.512 1.00 64.62 299 MET A O 1
ATOM 2253 N N . LEU A 1 300 ? 38.697 -27.996 -95.458 1.00 65.62 300 LEU A N 1
ATOM 2254 C CA . LEU A 1 300 ? 40.036 -28.181 -94.910 1.00 65.62 300 LEU A CA 1
ATOM 2255 C C . LEU A 1 300 ? 40.205 -29.642 -94.466 1.00 65.62 300 LEU A C 1
ATOM 2257 O O . LEU A 1 300 ? 39.711 -30.052 -93.416 1.00 65.62 300 LEU A O 1
ATOM 2261 N N . VAL A 1 301 ? 40.886 -30.453 -95.279 1.00 58.09 301 VAL A N 1
ATOM 2262 C CA . VAL A 1 301 ? 41.318 -31.800 -94.871 1.00 58.09 301 VAL A CA 1
ATOM 2263 C C . VAL A 1 301 ? 42.579 -31.645 -94.013 1.00 58.09 301 VAL A C 1
ATOM 2265 O O . VAL A 1 301 ? 43.532 -31.016 -94.479 1.00 58.09 301 VAL A O 1
ATOM 2268 N N . PRO A 1 302 ? 42.635 -32.198 -92.785 1.00 53.12 302 PRO A N 1
ATOM 2269 C CA . PRO A 1 302 ? 43.846 -32.145 -91.975 1.00 53.12 302 PRO A CA 1
ATOM 2270 C C . PRO A 1 302 ? 45.014 -32.754 -92.755 1.00 53.12 302 PRO A C 1
ATOM 2272 O O . PRO A 1 302 ? 44.965 -33.926 -93.143 1.00 53.12 302 PRO A O 1
ATOM 2275 N N . GLN A 1 303 ? 46.070 -31.971 -92.989 1.00 46.59 303 GLN A N 1
ATOM 2276 C CA . GLN A 1 303 ? 47.331 -32.498 -93.503 1.00 46.59 303 GLN A CA 1
ATOM 2277 C C . GLN A 1 303 ? 47.892 -33.479 -92.465 1.00 46.59 303 GLN A C 1
ATOM 2279 O O . GLN A 1 303 ? 48.510 -33.066 -91.488 1.00 46.59 303 GLN A O 1
ATOM 2284 N N . GLY A 1 304 ? 47.626 -34.776 -92.646 1.00 49.69 304 GLY A N 1
ATOM 2285 C CA . GLY A 1 304 ? 48.210 -35.832 -91.815 1.00 49.69 304 GLY A CA 1
ATOM 2286 C C . GLY A 1 304 ? 47.301 -36.970 -91.346 1.00 49.69 304 GLY A C 1
ATOM 2287 O O . GLY A 1 304 ? 47.803 -37.831 -90.632 1.00 49.69 304 GLY A O 1
ATOM 2288 N N . SER A 1 305 ? 46.022 -37.058 -91.728 1.00 38.75 305 SER A N 1
ATOM 2289 C CA . SER A 1 305 ? 45.229 -38.274 -91.462 1.00 38.75 305 SER A CA 1
ATOM 2290 C C . SER A 1 305 ? 44.890 -38.998 -92.758 1.00 38.75 305 SER A C 1
ATOM 2292 O O . SER A 1 305 ? 43.982 -38.603 -93.490 1.00 38.75 305 SER A O 1
ATOM 2294 N N . GLY A 1 306 ? 45.664 -40.048 -93.032 1.00 37.12 306 GLY A N 1
ATOM 2295 C CA . GLY A 1 306 ? 45.440 -40.987 -94.121 1.00 37.12 306 GLY A CA 1
ATOM 2296 C C . GLY A 1 306 ? 44.028 -41.567 -94.092 1.00 37.12 306 GLY A C 1
ATOM 2297 O O . GLY A 1 306 ? 43.508 -41.953 -93.048 1.00 37.12 306 GLY A O 1
ATOM 2298 N N . VAL A 1 307 ? 43.426 -41.610 -95.273 1.00 36.94 307 VAL A N 1
ATOM 2299 C CA . VAL A 1 307 ? 42.193 -42.335 -95.572 1.00 36.94 307 VAL A CA 1
ATOM 2300 C C . VAL A 1 307 ? 42.425 -43.822 -95.269 1.00 36.94 307 VAL A C 1
ATOM 2302 O O . VAL A 1 307 ? 43.343 -44.393 -95.863 1.00 36.94 307 VAL A O 1
ATOM 2305 N N . PRO A 1 308 ? 41.634 -44.495 -94.413 1.00 35.25 308 PRO A N 1
ATOM 2306 C CA . PRO A 1 308 ? 41.540 -45.938 -94.514 1.00 35.25 308 PRO A CA 1
ATOM 2307 C C . PRO A 1 308 ? 40.761 -46.252 -95.793 1.00 35.25 308 PRO A C 1
ATOM 2309 O O . PRO A 1 308 ? 39.582 -45.919 -95.926 1.00 35.25 308 PRO A O 1
ATOM 2312 N N . ALA A 1 309 ? 41.459 -46.846 -96.760 1.00 36.91 309 ALA A N 1
ATOM 2313 C CA . ALA A 1 309 ? 40.817 -47.700 -97.746 1.00 36.91 309 ALA A CA 1
ATOM 2314 C C . ALA A 1 309 ? 40.127 -48.866 -97.010 1.00 36.91 309 ALA A C 1
ATOM 2316 O O . ALA A 1 309 ? 40.562 -49.223 -95.916 1.00 36.91 309 ALA A O 1
ATOM 2317 N N . PHE A 1 310 ? 39.051 -49.374 -97.616 1.00 36.81 310 PHE A N 1
ATOM 2318 C CA . PHE A 1 310 ? 38.228 -50.515 -97.192 1.00 36.81 310 PHE A CA 1
ATOM 2319 C C . PHE A 1 310 ? 38.933 -51.584 -96.347 1.00 36.81 310 PHE A C 1
ATOM 2321 O O . PHE A 1 310 ? 40.044 -52.010 -96.736 1.00 36.81 310 PHE A O 1
#